Protein 3RNS (pdb70)

CATH classification: 2.60.120.10 (+1 more: 2.60.120.10)

Organism: Leptotrichia buccalis (strain ATCC 14201 / DSM 1135 / JCM 12969 / NCTC 10249 / C-1013-b) (NCBI:txid523794)

Structure (mmCIF, N/CA/C/O backbone):
data_3RNS
#
_entry.id   3RNS
#
_cell.length_a   58.684
_cell.length_b   58.684
_cell.length_c   143.542
_cell.angle_alpha   90.000
_cell.angle_beta   90.000
_cell.angle_gamma   90.000
#
_symmetry.space_group_name_H-M   'P 41 21 2'
#
loop_
_entity.id
_entity.type
_entity.pdbx_description
1 polymer 'Cupin 2 conserved barrel domain protein'
2 non-polymer 'ACETATE ION'
3 water water
#
loop_
_atom_site.group_PDB
_atom_site.id
_atom_site.type_symbol
_atom_site.label_atom_id
_atom_site.label_alt_id
_atom_site.label_comp_id
_atom_site.label_asym_id
_atom_site.label_entity_id
_atom_site.label_seq_id
_atom_site.pdbx_PDB_ins_code
_atom_site.Cartn_x
_atom_site.Cartn_y
_atom_site.Cartn_z
_atom_site.occupancy
_atom_site.B_iso_or_equiv
_atom_site.auth_seq_id
_atom_site.auth_comp_id
_atom_site.auth_asym_id
_atom_site.auth_atom_id
_atom_site.pdbx_PDB_model_num
ATOM 1 N N . ALA A 1 3 ? 44.683 -0.739 31.621 1.00 64.00 0 ALA A N 1
ATOM 2 C CA . ALA A 1 3 ? 44.186 -2.000 30.980 1.00 64.65 0 ALA A CA 1
ATOM 3 C C . ALA A 1 3 ? 42.806 -2.424 31.544 1.00 63.19 0 ALA A C 1
ATOM 4 O O . ALA A 1 3 ? 41.857 -2.631 30.770 1.00 63.34 0 ALA A O 1
ATOM 14 N N . VAL A 1 5 ? 41.711 -0.521 34.672 1.00 52.20 2 VAL A N 1
ATOM 15 C CA . VAL A 1 5 ? 41.335 0.845 34.990 1.00 49.68 2 VAL A CA 1
ATOM 16 C C . VAL A 1 5 ? 42.100 1.741 34.036 1.00 49.08 2 VAL A C 1
ATOM 17 O O . VAL A 1 5 ? 43.329 1.754 34.029 1.00 49.93 2 VAL A O 1
ATOM 21 N N . LYS A 1 6 ? 41.373 2.492 33.227 1.00 46.96 3 LYS A N 1
ATOM 22 C CA . LYS A 1 6 ? 42.015 3.228 32.141 1.00 47.60 3 LYS A CA 1
ATOM 23 C C . LYS A 1 6 ? 42.101 4.716 32.441 1.00 45.79 3 LYS A C 1
ATOM 24 O O . LYS A 1 6 ? 42.529 5.482 31.586 1.00 47.03 3 LYS A O 1
ATOM 30 N N . ILE A 1 7 ? 41.680 5.117 33.645 1.00 43.05 4 ILE A N 1
ATOM 31 C CA . ILE A 1 7 ? 41.890 6.474 34.148 1.00 40.87 4 ILE A CA 1
ATOM 32 C C . ILE A 1 7 ? 42.669 6.381 35.453 1.00 40.51 4 ILE A C 1
ATOM 33 O O . ILE A 1 7 ? 42.756 5.307 36.035 1.00 39.66 4 ILE A O 1
ATOM 38 N N . GLU A 1 8 ? 43.234 7.490 35.899 1.00 40.08 5 GLU A N 1
ATOM 39 C CA A GLU A 1 8 ? 43.913 7.571 37.185 0.60 41.69 5 GLU A CA 1
ATOM 40 C CA B GLU A 1 8 ? 43.935 7.519 37.189 0.40 41.25 5 GLU A CA 1
ATOM 41 C C . GLU A 1 8 ? 42.967 7.298 38.372 1.00 39.72 5 GLU A C 1
ATOM 42 O O . GLU A 1 8 ? 41.835 7.787 38.375 1.00 38.34 5 GLU A O 1
ATOM 53 N N . VAL A 1 9 ? 43.436 6.522 39.352 1.00 39.71 6 VAL A N 1
ATOM 54 C CA . VAL A 1 9 ? 42.713 6.242 40.567 1.00 38.41 6 VAL A CA 1
ATOM 55 C C . VAL A 1 9 ? 42.954 7.284 41.662 1.00 38.30 6 VAL A C 1
ATOM 56 O O . VAL A 1 9 ? 43.906 8.046 41.610 1.00 37.96 6 VAL A O 1
ATOM 60 N N . ALA A 1 10 ? 42.026 7.339 42.626 1.00 36.91 7 ALA A N 1
AT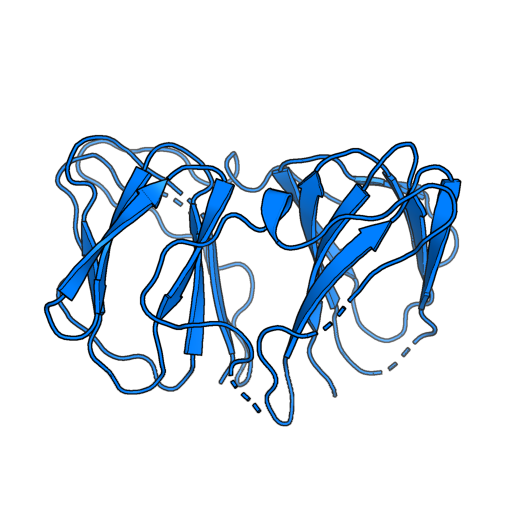OM 61 C CA . ALA A 1 10 ? 42.166 8.114 43.849 1.00 36.20 7 ALA A CA 1
ATOM 62 C C . ALA A 1 10 ? 42.352 9.594 43.529 1.00 36.50 7 ALA A C 1
ATOM 63 O O . ALA A 1 10 ? 43.140 10.274 44.192 1.00 37.22 7 ALA A O 1
ATOM 65 N N . LYS A 1 11 ? 41.619 10.067 42.521 1.00 35.82 8 LYS A N 1
ATOM 66 C CA . LYS A 1 11 ? 41.740 11.426 42.014 1.00 37.42 8 LYS A CA 1
ATOM 67 C C . LYS A 1 11 ? 40.377 11.894 41.461 1.00 35.19 8 LYS A C 1
ATOM 68 O O . LYS A 1 11 ? 39.723 11.137 40.738 1.00 34.92 8 LYS A O 1
ATOM 74 N N . PRO A 1 12 ? 39.944 13.125 41.791 1.00 34.06 9 PRO A N 1
ATOM 75 C CA . PRO A 1 12 ? 38.670 13.633 41.226 1.00 33.36 9 PRO A CA 1
ATOM 76 C C . PRO A 1 12 ? 38.852 13.950 39.753 1.00 33.43 9 PRO A C 1
ATOM 77 O O . PRO A 1 12 ? 39.862 14.501 39.399 1.00 32.93 9 PRO A O 1
ATOM 81 N N . ILE A 1 13 ? 37.894 13.533 38.934 1.00 32.42 10 ILE A N 1
ATOM 82 C CA . ILE A 1 13 ? 37.885 13.748 37.505 1.00 33.07 10 ILE A CA 1
ATOM 83 C C . ILE A 1 13 ? 36.518 14.247 37.100 1.00 31.42 10 ILE A C 1
ATOM 84 O O . ILE A 1 13 ? 35.499 13.670 37.501 1.00 28.77 10 ILE A O 1
ATOM 89 N N . ASN A 1 14 ? 36.496 15.309 36.311 1.00 29.84 11 ASN A N 1
ATOM 90 C CA . ASN A 1 14 ? 35.267 15.821 35.767 1.00 30.65 11 ASN A CA 1
ATOM 91 C C . ASN A 1 14 ? 34.973 15.212 34.373 1.00 30.25 11 ASN A C 1
ATOM 92 O O . ASN A 1 14 ? 35.571 15.625 33.398 1.00 30.68 11 ASN A O 1
ATOM 97 N N . PHE A 1 15 ? 34.025 14.268 34.293 1.00 29.21 12 PHE A N 1
ATOM 98 C CA . PHE A 1 15 ? 33.747 13.573 33.002 1.00 29.95 12 PHE A CA 1
ATOM 99 C C . PHE A 1 15 ? 33.233 14.525 31.961 1.00 30.31 12 PHE A C 1
ATOM 100 O O . PHE A 1 15 ? 33.516 14.354 30.785 1.00 28.85 12 PHE A O 1
ATOM 108 N N . ASN A 1 16 ? 32.516 15.563 32.398 1.00 29.94 13 ASN A N 1
ATOM 109 C CA . ASN A 1 16 ? 32.095 16.567 31.460 1.00 31.65 13 ASN A CA 1
ATOM 110 C C . ASN A 1 16 ? 33.277 17.232 30.674 1.00 31.27 13 ASN A C 1
ATOM 111 O O . ASN A 1 16 ? 33.170 17.565 29.492 1.00 31.00 13 ASN A O 1
ATOM 116 N N . ARG A 1 17 ? 34.420 17.356 31.323 1.00 29.16 14 ARG A N 1
ATOM 117 C CA . ARG A 1 17 ? 35.593 17.899 30.692 1.00 29.71 14 ARG A CA 1
ATOM 118 C C . ARG A 1 17 ? 36.368 16.772 30.018 1.00 30.48 14 ARG A C 1
ATOM 119 O O . ARG A 1 17 ? 37.056 17.007 29.044 1.00 30.73 14 ARG A O 1
ATOM 127 N N . LEU A 1 18 ? 36.326 15.569 30.584 1.00 30.06 15 LEU A N 1
ATOM 128 C CA . LEU A 1 18 ? 37.167 14.456 30.066 1.00 31.82 15 LEU A CA 1
ATOM 129 C C . LEU A 1 18 ? 36.733 14.053 28.692 1.00 31.27 15 LEU A C 1
ATOM 130 O O . LEU A 1 18 ? 37.553 13.750 27.864 1.00 31.68 15 LEU A O 1
ATOM 135 N N . ILE A 1 19 ? 35.440 14.060 28.430 1.00 31.19 16 ILE A N 1
ATOM 136 C CA . ILE A 1 19 ? 34.927 13.546 27.154 1.00 31.61 16 ILE A CA 1
ATOM 137 C C . ILE A 1 19 ? 34.027 14.592 26.506 1.00 33.07 16 ILE A C 1
ATOM 138 O O . ILE A 1 19 ? 33.088 15.120 27.112 1.00 32.80 16 ILE A O 1
ATOM 143 N N . THR A 1 20 ? 34.335 14.885 25.261 1.00 33.94 17 THR A N 1
ATOM 144 C CA . THR A 1 20 ? 33.669 15.912 24.522 1.00 37.53 17 THR A CA 1
ATOM 145 C C . THR A 1 20 ? 33.545 15.411 23.050 1.00 38.55 17 THR A C 1
ATOM 146 O O . THR A 1 20 ? 34.279 14.505 22.638 1.00 38.38 17 THR A O 1
ATOM 150 N N . SER A 1 21 ? 32.583 15.942 22.302 1.00 39.07 18 SER A N 1
ATOM 151 C CA . SER A 1 21 ? 32.444 15.652 20.867 1.00 40.73 18 SER A CA 1
ATOM 152 C C . SER A 1 21 ? 32.275 16.960 20.066 1.00 42.46 18 SER A C 1
ATOM 153 O O . SER A 1 21 ? 31.713 17.920 20.553 1.00 42.83 18 SER A O 1
ATOM 156 N N . LYS A 1 22 ? 32.817 17.013 18.874 1.00 43.80 19 LYS A N 1
ATOM 157 C CA A LYS A 1 22 ? 32.521 18.116 17.943 0.60 45.70 19 LYS A CA 1
ATOM 158 C CA B LYS A 1 22 ? 32.526 18.118 17.949 0.40 45.35 19 LYS A CA 1
ATOM 159 C C . LYS A 1 22 ? 31.321 17.737 17.094 1.00 45.64 19 LYS A C 1
ATOM 160 O O . LYS A 1 22 ? 30.796 16.626 17.226 1.00 44.58 19 LYS A O 1
ATOM 171 N N . GLU A 1 23 ? 30.892 18.637 16.204 1.00 46.71 20 GLU A N 1
ATOM 172 C CA A GLU A 1 23 ? 29.693 18.396 15.366 0.60 47.21 20 GLU A CA 1
ATOM 173 C CA B GLU A 1 23 ? 29.698 18.412 15.395 0.40 47.08 20 GLU A CA 1
ATOM 174 C C . GLU A 1 23 ? 29.783 17.058 14.675 1.00 46.02 20 GLU A C 1
ATOM 175 O O . GLU A 1 23 ? 30.812 16.711 14.143 1.00 45.91 20 GLU A O 1
ATOM 186 N N . ALA A 1 24 ? 28.678 16.322 14.673 1.00 45.64 21 ALA A N 1
ATOM 187 C CA . ALA A 1 24 ? 28.548 15.055 13.943 1.00 44.86 21 ALA A CA 1
ATOM 188 C C . ALA A 1 24 ? 29.459 13.880 14.416 1.00 43.37 21 ALA A C 1
ATOM 189 O O . ALA A 1 24 ? 29.555 12.859 13.743 1.00 44.78 21 ALA A O 1
ATOM 191 N N . GLU A 1 25 ? 30.075 14.004 15.587 1.00 40.18 22 GLU A N 1
ATOM 192 C CA . GLU A 1 25 ? 30.915 12.952 16.138 1.00 39.12 22 GLU A CA 1
ATOM 193 C C . GLU A 1 25 ? 30.202 12.223 17.275 1.00 36.13 22 GLU A C 1
ATOM 194 O O . GLU A 1 25 ? 29.428 12.807 18.016 1.00 34.76 22 GLU A O 1
ATOM 200 N N . VAL A 1 26 ? 30.517 10.947 17.426 1.00 34.01 23 VAL A N 1
ATOM 201 C CA . VAL A 1 26 ? 30.238 10.198 18.656 1.00 32.38 23 VAL A CA 1
ATOM 202 C C . VAL A 1 26 ? 31.594 9.773 19.172 1.00 31.19 23 VAL A C 1
ATOM 203 O O . VAL A 1 26 ? 32.412 9.166 18.433 1.00 32.44 23 VAL A O 1
ATOM 207 N N . VAL A 1 27 ? 31.858 10.107 20.414 1.00 29.45 24 VAL A N 1
ATOM 208 C CA . VAL A 1 27 ? 33.123 9.783 21.035 1.00 29.62 24 VAL A CA 1
ATOM 209 C C . VAL A 1 27 ? 32.842 8.849 22.188 1.00 29.64 24 VAL A C 1
ATOM 210 O O . VAL A 1 27 ? 31.863 9.034 22.937 1.00 29.10 24 VAL A O 1
ATOM 214 N N . SER A 1 28 ? 33.688 7.834 22.327 1.00 29.04 25 SER A N 1
ATOM 215 C CA . SER A 1 28 ? 33.573 6.906 23.439 1.00 29.15 25 SER A CA 1
ATOM 216 C C . SER A 1 28 ? 34.911 6.535 24.037 1.00 29.95 25 SER A C 1
ATOM 217 O O . SER A 1 28 ? 35.974 6.591 23.403 1.00 29.31 25 SER A O 1
ATOM 228 N N . ARG A 1 30 ? 36.392 3.598 27.120 1.00 33.79 27 ARG A N 1
ATOM 229 C CA A ARG A 1 30 ? 36.202 2.634 28.166 0.60 35.28 27 ARG A CA 1
ATOM 230 C CA B ARG A 1 30 ? 36.247 2.598 28.162 0.40 35.06 27 ARG A CA 1
ATOM 231 C C . ARG A 1 30 ? 36.968 3.133 29.397 1.00 35.13 27 ARG A C 1
ATOM 232 O O . ARG A 1 30 ? 38.128 3.545 29.305 1.00 37.04 27 ARG A O 1
ATOM 247 N N . ILE A 1 31 ? 36.335 3.142 30.542 1.00 32.97 28 ILE A N 1
ATOM 248 C CA . ILE A 1 31 ? 37.099 3.578 31.700 1.00 33.21 28 ILE A CA 1
ATOM 249 C C . ILE A 1 31 ? 37.437 2.425 32.711 1.00 33.80 28 ILE A C 1
ATOM 250 O O . ILE A 1 31 ? 38.468 2.484 33.332 1.00 32.33 28 ILE A O 1
ATOM 255 N N . LEU A 1 32 ? 36.545 1.437 32.880 1.00 33.19 29 LEU A N 1
ATOM 256 C CA A LEU A 1 32 ? 36.822 0.236 33.678 0.60 34.56 29 LEU A CA 1
ATOM 257 C CA B LEU A 1 32 ? 36.834 0.240 33.671 0.40 34.37 29 LEU A CA 1
ATOM 258 C C . LEU A 1 32 ? 36.405 -0.953 32.849 1.00 35.39 29 LEU A C 1
ATOM 259 O O . LEU A 1 32 ? 35.360 -0.921 32.224 1.00 33.82 29 LEU A O 1
ATOM 268 N N . ASN A 1 33 ? 37.199 -2.011 32.869 1.00 38.13 30 ASN A N 1
ATOM 269 C CA . ASN A 1 33 ? 36.911 -3.174 32.058 1.00 41.87 30 ASN A CA 1
ATOM 270 C C . ASN A 1 33 ? 37.261 -4.436 32.836 1.00 44.91 30 ASN A C 1
ATOM 271 O O . ASN A 1 33 ? 38.383 -4.578 33.295 1.00 47.11 30 ASN A O 1
ATOM 276 N N . GLN A 1 34 ? 36.294 -5.330 33.001 1.00 45.8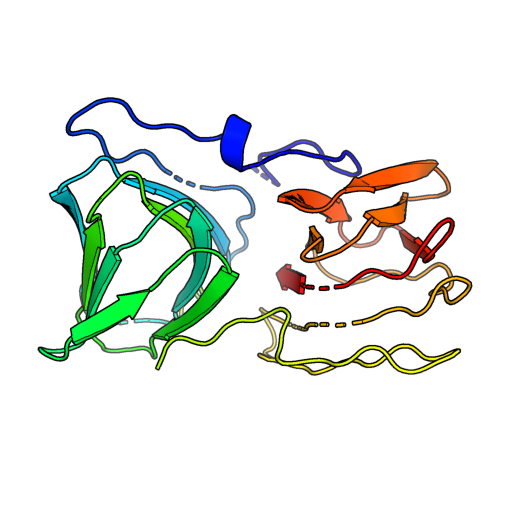9 31 GLN A N 1
ATOM 277 C CA . GLN A 1 34 ? 36.507 -6.621 33.649 1.00 47.63 31 GLN A CA 1
ATOM 278 C C . GLN A 1 34 ? 35.955 -7.726 32.736 1.00 48.32 31 GLN A C 1
ATOM 279 O O . GLN A 1 34 ? 35.279 -7.439 31.739 1.00 46.17 31 GLN A O 1
ATOM 285 N N . PRO A 1 35 ? 36.251 -9.002 33.055 1.00 50.54 32 PRO A N 1
ATOM 286 C CA . PRO A 1 35 ? 35.807 -10.048 32.146 1.00 52.33 32 PRO A CA 1
ATOM 287 C C . PRO A 1 35 ? 34.304 -10.056 31.878 1.00 51.36 32 PRO A C 1
ATOM 288 O O . PRO A 1 35 ? 33.935 -10.326 30.746 1.00 51.98 32 PRO A O 1
ATOM 292 N N . ASN A 1 36 ? 33.462 -9.694 32.862 1.00 49.69 33 ASN A N 1
ATOM 293 C CA A ASN A 1 36 ? 32.009 -9.707 32.600 0.60 49.33 33 ASN A CA 1
ATOM 294 C CA B ASN A 1 36 ? 32.007 -9.771 32.793 0.40 48.98 33 ASN A CA 1
ATOM 295 C C . ASN A 1 36 ? 31.248 -8.444 32.974 1.00 46.99 33 ASN A C 1
ATOM 296 O O . ASN A 1 36 ? 30.025 -8.460 33.048 1.00 47.32 33 ASN A O 1
ATOM 305 N N . SER A 1 37 ? 31.956 -7.324 33.131 1.00 43.18 34 SER A N 1
ATOM 306 C CA . SER A 1 37 ? 31.281 -6.048 33.251 1.00 40.71 34 SER A CA 1
ATOM 307 C C . SER A 1 37 ? 32.269 -4.910 32.886 1.00 37.92 34 SER A C 1
ATOM 308 O O . SER A 1 37 ? 33.483 -5.096 32.852 1.00 37.23 34 SER A O 1
ATOM 311 N N . TYR A 1 38 ? 31.737 -3.752 32.595 1.00 35.68 35 TYR A N 1
ATOM 312 C CA . TYR A 1 38 ? 32.567 -2.602 32.219 1.00 33.76 35 TYR A CA 1
ATOM 313 C C . TYR A 1 38 ? 31.825 -1.330 32.451 1.00 31.66 35 TYR A C 1
ATOM 314 O O . TYR A 1 38 ? 30.594 -1.309 32.639 1.00 31.71 35 TYR A O 1
ATOM 323 N N . ILE A 1 39 ? 32.574 -0.245 32.390 1.00 30.24 36 ILE A N 1
ATOM 324 C CA . ILE A 1 39 ? 32.013 1.080 32.455 1.00 29.16 36 ILE A CA 1
ATOM 325 C C . ILE A 1 39 ? 32.654 1.866 31.310 1.00 29.08 36 ILE A C 1
ATOM 326 O O . ILE A 1 39 ? 33.888 1.854 31.197 1.00 29.08 36 ILE A O 1
ATOM 331 N N . SER A 1 40 ? 31.821 2.509 30.488 1.00 28.01 37 SER A N 1
ATOM 332 C CA . SER A 1 40 ? 32.285 3.357 29.406 1.00 28.68 37 SER A CA 1
ATOM 333 C C . SER A 1 40 ? 31.603 4.696 29.486 1.00 28.48 37 SER A C 1
ATOM 334 O O . SER A 1 40 ? 30.518 4.785 30.075 1.00 29.47 37 SER A O 1
ATOM 337 N N . LEU A 1 41 ? 32.243 5.711 28.892 1.00 27.69 38 LEU A N 1
ATOM 338 C CA . LEU A 1 41 ? 31.664 7.014 28.654 1.00 28.29 38 LEU A CA 1
ATOM 339 C C . LEU A 1 41 ? 31.405 7.272 27.158 1.00 28.94 38 LEU A C 1
ATOM 340 O O . LEU A 1 41 ? 32.171 6.841 26.288 1.00 29.90 38 LEU A O 1
ATOM 345 N N . PHE A 1 42 ? 30.297 7.959 26.883 1.00 29.49 39 PHE A N 1
ATOM 346 C CA . PHE A 1 42 ? 29.900 8.406 25.557 1.00 29.06 39 PHE A CA 1
ATOM 347 C C . PHE A 1 42 ? 29.610 9.880 25.531 1.00 29.56 39 PHE A C 1
ATOM 348 O O . PHE A 1 42 ? 29.000 10.409 26.482 1.00 29.65 39 PHE A O 1
ATOM 356 N N . SER A 1 43 ? 30.041 10.562 24.468 1.00 29.50 40 SER A N 1
ATOM 357 C CA . SER A 1 43 ? 29.549 11.911 24.152 1.00 30.11 40 SER A CA 1
ATOM 358 C C . SER A 1 43 ? 29.041 11.915 22.732 1.00 31.01 40 SER A C 1
ATOM 359 O O . SER A 1 43 ? 29.783 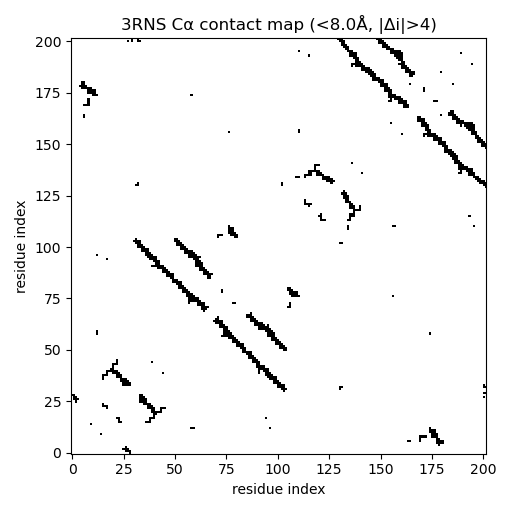11.565 21.805 1.00 30.37 40 SER A O 1
ATOM 362 N N . LEU A 1 44 ? 27.760 12.236 22.559 1.00 31.15 41 LEU A N 1
ATOM 363 C CA . LEU A 1 44 ? 27.115 12.263 21.263 1.00 32.83 41 LEU A CA 1
ATOM 364 C C . LEU A 1 44 ? 26.804 13.695 20.873 1.00 33.66 41 LEU A C 1
ATOM 365 O O . LEU A 1 44 ? 26.180 14.413 21.636 1.00 34.77 41 LEU A O 1
ATOM 370 N N . ALA A 1 45 ? 27.217 14.107 19.693 1.00 34.91 42 ALA A N 1
ATOM 371 C CA . ALA A 1 45 ? 26.923 15.453 19.198 1.00 36.67 42 ALA A CA 1
ATOM 372 C C . ALA A 1 45 ? 25.458 15.463 18.850 1.00 38.18 42 ALA A C 1
ATOM 373 O O . ALA A 1 45 ? 24.854 14.408 18.606 1.00 38.46 42 ALA A O 1
ATOM 375 N N . LYS A 1 46 ? 24.893 16.657 18.830 1.00 40.11 43 LYS A N 1
ATOM 376 C CA . LYS A 1 46 ? 23.494 16.842 18.469 1.00 41.91 43 LYS A CA 1
ATOM 377 C C . LYS A 1 46 ? 23.129 16.083 17.246 1.00 41.92 43 LYS A C 1
ATOM 378 O O . LYS A 1 46 ? 23.831 16.122 16.260 1.00 40.84 43 LYS A O 1
ATOM 384 N N . ASP A 1 47 ? 22.019 15.389 17.336 1.00 43.36 44 ASP A N 1
ATOM 385 C CA . ASP A 1 47 ? 21.429 14.627 16.250 1.00 45.60 44 ASP A CA 1
ATOM 386 C C . ASP A 1 47 ? 22.162 13.358 15.887 1.00 45.72 44 ASP A C 1
ATOM 387 O O . ASP A 1 47 ? 21.722 12.659 15.002 1.00 47.31 44 ASP A O 1
ATOM 392 N N . GLU A 1 48 ? 23.249 13.004 16.570 1.00 45.29 45 GLU A N 1
ATOM 393 C CA . GLU A 1 48 ? 23.880 11.705 16.315 1.00 45.29 45 GLU A CA 1
ATOM 394 C C . GLU A 1 48 ? 23.157 10.631 17.087 1.00 46.50 45 GLU A C 1
ATOM 395 O O . GLU A 1 48 ? 22.375 10.913 17.993 1.00 44.56 45 GLU A O 1
ATOM 401 N N . GLU A 1 49 ? 23.437 9.383 16.744 1.00 49.50 46 GLU A N 1
ATOM 402 C CA . GLU A 1 49 ? 22.904 8.273 17.511 1.00 52.61 46 GLU A CA 1
ATOM 403 C C . GLU A 1 49 ? 23.837 7.081 17.678 1.00 53.27 46 GLU A C 1
ATOM 404 O O . GLU A 1 49 ? 24.742 6.865 16.884 1.00 54.37 46 GLU A O 1
ATOM 410 N N . ILE A 1 50 ? 23.602 6.317 18.729 1.00 54.02 47 ILE A N 1
ATOM 411 C CA . ILE A 1 50 ? 24.215 5.012 18.865 1.00 55.75 47 ILE A CA 1
ATOM 412 C C . ILE A 1 50 ? 23.061 3.989 18.764 1.00 57.63 47 ILE A C 1
ATOM 413 O O . ILE A 1 50 ? 21.962 4.242 19.259 1.00 56.90 47 ILE A O 1
ATOM 418 N N . THR A 1 51 ? 23.295 2.878 18.067 1.00 59.93 48 THR A N 1
ATOM 419 C CA . THR A 1 51 ? 22.306 1.795 17.962 1.00 62.64 48 THR A CA 1
ATOM 420 C C . THR A 1 51 ? 22.903 0.543 18.562 1.00 63.46 48 THR A C 1
ATOM 421 O O . THR A 1 51 ? 24.074 0.267 18.357 1.00 63.60 48 THR A O 1
ATOM 425 N N . ALA A 1 52 ? 22.113 -0.193 19.329 1.00 65.01 49 ALA A N 1
ATOM 426 C CA . ALA A 1 52 ? 22.573 -1.425 19.929 1.00 66.78 49 ALA A CA 1
ATOM 427 C C . ALA A 1 52 ? 21.599 -2.542 19.596 1.00 70.18 49 ALA A C 1
ATOM 428 O O . ALA A 1 52 ? 20.389 -2.406 19.763 1.00 69.71 49 ALA A O 1
ATOM 430 N N . GLU A 1 53 ? 22.149 -3.654 19.108 1.00 73.60 50 GLU A N 1
ATOM 431 C CA . GLU A 1 53 ? 21.352 -4.849 18.792 1.00 77.29 50 GLU A CA 1
ATOM 432 C C . GLU A 1 53 ? 21.040 -5.601 20.105 1.00 77.98 50 GLU A C 1
ATOM 433 O O . GLU A 1 53 ? 21.531 -5.220 21.167 1.00 76.71 50 GLU A O 1
ATOM 439 N N . ALA A 1 54 ? 20.225 -6.658 20.025 1.00 80.58 51 ALA A N 1
ATOM 440 C CA . ALA A 1 54 ? 19.740 -7.383 21.225 1.00 81.45 51 ALA A CA 1
ATOM 441 C C . ALA A 1 54 ? 20.899 -7.950 22.073 1.00 80.94 51 ALA A C 1
ATOM 442 O O . ALA A 1 54 ? 21.386 -9.064 21.831 1.00 82.64 51 ALA A O 1
ATOM 452 N N . LEU A 1 56 ? 23.551 -9.305 24.968 1.00 75.15 53 LEU A N 1
ATOM 453 C CA . LEU A 1 56 ? 23.586 -10.537 25.789 1.00 74.84 53 LEU A CA 1
ATOM 454 C C . LEU A 1 56 ? 23.450 -10.246 27.305 1.00 71.18 53 LEU A C 1
ATOM 455 O O . LEU A 1 56 ? 23.050 -11.131 28.075 1.00 72.86 53 LEU A O 1
ATOM 460 N N . GLY A 1 57 ? 23.801 -9.027 27.725 1.00 65.17 54 GLY A N 1
ATOM 461 C CA . GLY A 1 57 ? 23.592 -8.588 29.111 1.00 61.07 54 GLY A CA 1
ATOM 462 C C . GLY A 1 57 ? 22.910 -7.234 29.220 1.00 56.47 54 GLY A C 1
ATOM 463 O O . GLY A 1 57 ? 22.741 -6.518 28.212 1.00 55.62 54 GLY A O 1
ATOM 464 N N . ASN A 1 58 ? 22.544 -6.871 30.454 1.00 52.85 55 ASN A N 1
ATOM 465 C CA A ASN A 1 58 ? 21.858 -5.619 30.731 0.60 49.97 55 ASN A CA 1
ATOM 466 C CA B ASN A 1 58 ? 21.856 -5.614 30.720 0.40 49.83 55 ASN A CA 1
ATOM 467 C C . ASN A 1 58 ? 22.772 -4.410 30.525 1.00 47.15 55 ASN A C 1
ATOM 468 O O . ASN A 1 58 ? 24.006 -4.516 30.640 1.00 45.58 55 ASN A O 1
ATOM 477 N N . ARG A 1 59 ? 22.154 -3.281 30.214 1.00 44.47 56 ARG A N 1
ATOM 478 C CA . ARG A 1 59 ? 22.856 -2.019 30.092 1.00 42.94 56 ARG A CA 1
ATOM 479 C C . ARG A 1 59 ? 22.150 -0.983 30.959 1.00 41.32 56 ARG A C 1
ATOM 480 O O . ARG A 1 59 ? 20.904 -0.970 31.048 1.00 42.32 56 ARG A O 1
ATOM 488 N N . TYR A 1 60 ? 22.948 -0.142 31.598 1.00 38.04 57 TYR A N 1
ATOM 489 C CA . TYR A 1 60 ? 22.482 0.931 32.437 1.00 36.41 57 TYR A CA 1
ATOM 490 C C . TYR A 1 60 ? 23.200 2.199 31.975 1.00 35.23 57 TYR A C 1
ATOM 491 O O . TYR A 1 60 ? 24.375 2.155 31.608 1.00 34.48 57 TYR A O 1
ATOM 500 N N . TYR A 1 61 ? 22.488 3.316 32.023 1.00 34.65 58 TYR A N 1
ATOM 501 C CA . TYR A 1 61 ? 22.964 4.599 31.582 1.00 33.24 58 TYR A CA 1
ATOM 502 C C . TYR A 1 61 ? 22.715 5.611 32.645 1.00 33.06 58 TYR A C 1
ATOM 503 O O . TYR A 1 61 ? 21.590 5.651 33.200 1.00 33.08 58 TYR A O 1
ATOM 512 N N . TYR A 1 62 ? 23.732 6.420 32.924 1.00 30.84 59 TYR A N 1
ATOM 513 C CA . TYR A 1 62 ? 23.563 7.643 33.728 1.00 30.05 59 TYR A CA 1
ATOM 514 C C . TYR A 1 62 ? 23.927 8.828 32.850 1.00 29.26 59 TYR A C 1
ATOM 515 O O . TYR A 1 62 ? 25.032 8.874 32.268 1.00 27.89 59 TYR A O 1
ATOM 524 N N . CYS A 1 63 ? 23.007 9.781 32.710 1.00 29.94 60 CYS A N 1
ATOM 525 C CA . CYS A 1 63 ? 23.220 10.942 31.845 1.00 29.81 60 CYS A CA 1
ATOM 526 C C . CYS A 1 63 ? 23.788 12.093 32.659 1.00 29.78 60 CYS A C 1
ATOM 527 O O . CYS A 1 63 ? 23.183 12.528 33.669 1.00 30.11 60 CYS A O 1
ATOM 530 N N . PHE A 1 64 ? 24.950 12.583 32.247 1.00 30.13 61 PHE A N 1
ATOM 531 C CA . PHE A 1 64 ? 25.582 13.696 32.916 1.00 30.33 61 PHE A CA 1
ATOM 532 C C . PHE A 1 64 ? 25.682 14.980 32.071 1.00 31.89 61 PHE A C 1
ATOM 533 O O . PHE A 1 64 ? 26.351 15.932 32.470 1.00 33.74 61 PHE A O 1
ATOM 541 N N . ASN A 1 65 ? 24.994 15.028 30.938 1.00 31.97 62 ASN A N 1
ATOM 542 C CA . ASN A 1 65 ? 24.931 16.249 30.123 1.00 33.21 62 ASN A CA 1
ATOM 543 C C . ASN A 1 65 ? 23.903 16.051 29.058 1.00 33.37 62 ASN A C 1
ATOM 544 O O . ASN A 1 65 ? 23.856 14.990 28.390 1.00 32.50 62 ASN A O 1
ATOM 549 N N . GLY A 1 66 ? 23.135 17.111 28.845 1.00 34.13 63 GLY A N 1
ATOM 550 C CA . GLY A 1 66 ? 22.269 17.191 27.695 1.00 34.52 63 GLY A CA 1
ATOM 551 C C . GLY A 1 66 ? 20.985 16.425 27.809 1.00 35.46 63 GLY A C 1
ATOM 552 O O . GLY A 1 66 ? 20.520 16.091 28.906 1.00 33.59 63 GLY A O 1
ATOM 553 N N . ASN A 1 67 ? 20.411 16.150 26.641 1.00 37.91 64 ASN A N 1
ATOM 554 C CA . ASN A 1 67 ? 19.076 15.598 26.510 1.00 40.36 64 ASN A CA 1
ATOM 555 C C . ASN A 1 67 ? 19.074 14.661 25.363 1.00 39.92 64 ASN A C 1
ATOM 556 O O . ASN A 1 67 ? 19.653 14.993 24.368 1.00 40.25 64 ASN A O 1
ATOM 561 N N . GLY A 1 68 ? 18.337 13.569 25.461 1.00 40.30 65 GLY A N 1
ATOM 562 C CA . GLY A 1 68 ? 18.121 12.708 24.325 1.00 41.97 65 GLY A CA 1
ATOM 563 C C . GLY A 1 68 ? 16.903 11.828 24.419 1.00 44.13 65 GLY A C 1
ATOM 564 O O . GLY A 1 68 ? 16.086 11.986 25.319 1.00 42.88 65 GLY A O 1
ATOM 565 N N . GLU A 1 69 ? 16.797 10.905 23.466 1.00 46.59 66 GLU A N 1
ATOM 566 C CA . GLU A 1 69 ? 15.657 10.009 23.335 1.00 50.36 66 GLU A CA 1
ATOM 567 C C . GLU A 1 69 ? 16.164 8.576 23.123 1.00 51.73 66 GLU A C 1
ATOM 568 O O . GLU A 1 69 ? 17.110 8.358 22.353 1.00 50.40 66 GLU A O 1
ATOM 574 N N . ILE A 1 70 ? 15.561 7.622 23.829 1.00 53.82 67 ILE A N 1
ATOM 575 C CA . ILE A 1 70 ? 15.925 6.227 23.693 1.00 55.99 67 ILE A CA 1
ATOM 576 C C . ILE A 1 70 ? 14.724 5.535 23.111 1.00 59.53 67 ILE A C 1
ATOM 577 O O . ILE A 1 70 ? 13.621 5.746 23.585 1.00 61.24 67 ILE A O 1
ATOM 582 N N . PHE A 1 71 ? 14.916 4.750 22.065 1.00 61.41 68 PHE A N 1
ATOM 583 C CA . PHE A 1 71 ? 13.823 3.996 21.497 1.00 65.19 68 PHE A CA 1
ATOM 584 C C . PHE A 1 71 ? 14.170 2.559 21.720 1.00 66.98 68 PHE A C 1
ATOM 585 O O . PHE A 1 71 ? 15.135 2.076 21.151 1.00 66.92 68 PHE A O 1
ATOM 593 N N . ILE A 1 72 ? 13.417 1.900 22.595 1.00 69.64 69 ILE A N 1
ATOM 594 C CA . ILE A 1 72 ? 13.641 0.495 22.929 1.00 71.44 69 ILE A CA 1
ATOM 595 C C . ILE A 1 72 ? 12.535 -0.272 22.254 1.00 75.13 69 ILE A C 1
ATOM 596 O O . ILE A 1 72 ? 11.354 0.030 22.482 1.00 76.48 69 ILE A O 1
ATOM 601 N N . GLU A 1 73 ? 12.911 -1.256 21.431 1.00 77.51 70 GLU A N 1
ATOM 602 C CA . GLU A 1 73 ? 11.959 -1.994 20.611 1.00 80.82 70 GLU A CA 1
ATOM 603 C C . GLU A 1 73 ? 10.752 -1.084 20.333 1.00 82.30 70 GLU A C 1
ATOM 604 O O . GLU A 1 73 ? 9.608 -1.423 20.678 1.00 84.24 70 GLU A O 1
ATOM 610 N N . ASN A 1 74 ? 11.016 0.086 19.740 1.00 81.46 71 ASN A N 1
ATOM 611 C CA . ASN A 1 74 ? 9.947 1.014 19.305 1.00 82.27 71 ASN A CA 1
ATOM 612 C C . ASN A 1 74 ? 9.136 1.628 20.453 1.00 81.33 71 ASN A C 1
ATOM 613 O O . ASN A 1 74 ? 7.902 1.549 20.459 1.00 83.43 71 ASN A O 1
ATOM 618 N N . ASN A 1 75 ? 9.823 2.231 21.419 1.00 78.30 72 ASN A N 1
ATOM 619 C CA A ASN A 1 75 ? 9.160 2.948 22.514 0.60 77.68 72 ASN A CA 1
ATOM 620 C CA B ASN A 1 75 ? 9.141 2.969 22.473 0.40 77.70 72 ASN A CA 1
ATOM 621 C C . ASN A 1 75 ? 10.015 4.110 22.985 1.00 74.93 72 ASN A C 1
ATOM 622 O O . ASN A 1 75 ? 11.092 3.883 23.523 1.00 73.19 72 ASN A O 1
ATOM 631 N N . LYS A 1 76 ? 9.525 5.334 22.803 1.00 74.21 73 LYS A N 1
ATOM 632 C CA . LYS A 1 76 ? 10.276 6.527 23.147 1.00 71.63 73 LYS A CA 1
ATOM 633 C C . LYS A 1 76 ? 10.333 6.811 24.653 1.00 69.44 73 LYS A C 1
ATOM 634 O O . LYS A 1 76 ? 9.329 7.093 25.279 1.00 70.19 73 LYS A O 1
ATOM 640 N N . LYS A 1 77 ? 11.535 6.728 25.215 1.00 66.13 74 LYS A N 1
ATOM 641 C CA . LYS A 1 77 ? 11.816 7.233 26.553 1.00 63.99 74 LYS A CA 1
ATOM 642 C C . LYS A 1 77 ? 12.681 8.470 26.373 1.00 61.03 74 LYS A C 1
ATOM 643 O O . LYS A 1 77 ? 13.586 8.491 25.526 1.00 61.84 74 LYS A O 1
ATOM 649 N N . THR A 1 78 ? 12.422 9.491 27.172 1.00 58.00 75 THR A N 1
ATOM 650 C CA . THR A 1 78 ? 13.235 10.695 27.185 1.00 55.09 75 THR A CA 1
ATOM 651 C C . THR A 1 78 ? 14.286 10.561 28.305 1.00 50.70 75 THR A C 1
ATOM 652 O O . THR A 1 78 ? 14.007 9.999 29.352 1.00 49.12 75 THR A O 1
ATOM 656 N N . ILE A 1 79 ? 15.501 11.037 28.049 1.00 47.48 76 ILE A N 1
ATOM 657 C CA . ILE A 1 79 ? 16.568 10.998 29.044 1.00 44.34 76 ILE A CA 1
ATOM 658 C C . ILE A 1 79 ? 17.206 12.373 29.103 1.00 42.51 76 ILE A C 1
ATOM 659 O O . ILE A 1 79 ? 17.409 13.022 28.088 1.00 43.32 76 ILE A O 1
ATOM 664 N N . SER A 1 80 ? 17.493 12.812 30.317 1.00 40.98 77 SER A N 1
ATOM 665 C CA A SER A 1 80 ? 18.062 14.123 30.562 0.60 40.43 77 SER A CA 1
ATOM 666 C CA B SER A 1 80 ? 18.057 14.129 30.558 0.40 39.94 77 SER A CA 1
ATOM 667 C C . SER A 1 80 ? 19.147 14.066 31.623 1.00 38.57 77 SER A C 1
ATOM 668 O O . SER A 1 80 ? 19.300 13.046 32.349 1.00 37.11 77 SER A O 1
ATOM 673 N N . ASN A 1 81 ? 19.915 15.142 31.723 1.00 37.69 78 ASN A N 1
ATOM 674 C CA . ASN A 1 81 ? 20.945 15.249 32.757 1.00 37.92 78 ASN A CA 1
ATOM 675 C C . ASN A 1 81 ? 20.449 14.860 34.162 1.00 36.66 78 ASN A C 1
ATOM 676 O O . ASN A 1 81 ? 19.454 15.354 34.577 1.00 37.72 78 ASN A O 1
ATOM 681 N N . GLY A 1 82 ? 21.172 14.000 34.877 1.00 34.78 79 GLY A N 1
ATOM 682 C CA . GLY A 1 82 ? 20.743 13.471 36.172 1.00 33.25 79 GLY A CA 1
ATOM 683 C C . GLY A 1 82 ? 19.943 12.178 36.146 1.00 33.25 79 GLY A C 1
ATOM 684 O O . GLY A 1 82 ? 19.652 11.578 37.200 1.00 32.57 79 GLY A O 1
ATOM 685 N N . ASP A 1 83 ? 19.559 11.737 34.963 1.00 32.74 80 ASP A N 1
ATOM 686 C CA . ASP A 1 83 ? 18.701 10.575 34.851 1.00 33.85 80 ASP A CA 1
ATOM 687 C C . ASP A 1 83 ? 19.489 9.276 34.745 1.00 34.33 80 ASP A C 1
ATOM 688 O O . ASP A 1 83 ? 20.560 9.241 34.145 1.00 31.97 80 ASP A O 1
ATOM 693 N N . PHE A 1 84 ? 18.864 8.217 35.260 1.00 34.51 81 PHE A N 1
ATOM 694 C CA . PHE A 1 84 ? 19.320 6.856 35.177 1.00 34.97 81 PHE A CA 1
ATOM 695 C C . PHE A 1 84 ? 18.285 6.025 34.434 1.00 37.52 81 PHE A C 1
ATOM 696 O O . PHE A 1 84 ? 17.071 6.234 34.624 1.00 37.89 81 PHE A O 1
ATOM 704 N N . LEU A 1 85 ? 18.763 5.102 33.597 1.00 37.83 82 LEU A N 1
ATOM 705 C CA . LEU A 1 85 ? 17.923 4.198 32.857 1.00 40.04 82 LEU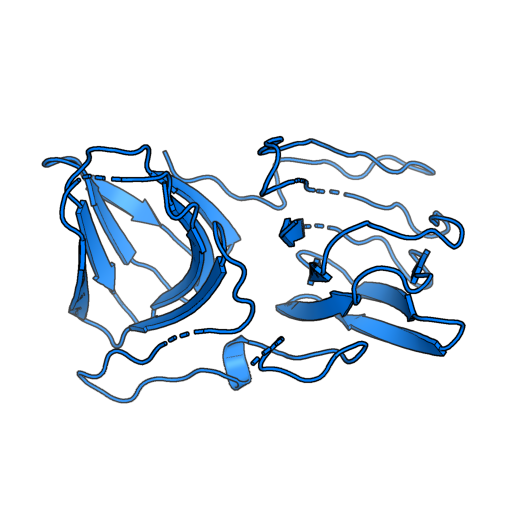 A CA 1
ATOM 706 C C . LEU A 1 85 ? 18.558 2.806 32.748 1.00 41.12 82 LEU A C 1
ATOM 707 O O . LEU A 1 85 ? 19.750 2.693 32.455 1.00 39.26 82 LEU A O 1
ATOM 712 N N . GLU A 1 86 ? 17.748 1.770 32.966 1.00 42.66 83 GLU A N 1
ATOM 713 C CA . GLU A 1 86 ? 18.130 0.386 32.748 1.00 45.65 83 GLU A CA 1
ATOM 714 C C . GLU A 1 86 ? 17.484 -0.117 31.470 1.00 48.02 83 GLU A C 1
ATOM 715 O O . GLU A 1 86 ? 16.307 0.133 31.222 1.00 47.62 83 GLU A O 1
ATOM 721 N N . ILE A 1 87 ? 18.271 -0.846 30.678 1.00 49.55 84 ILE A N 1
ATOM 722 C CA . ILE A 1 87 ? 17.799 -1.530 29.466 1.00 51.84 84 ILE A CA 1
ATOM 723 C C . ILE A 1 87 ? 18.140 -3.003 29.632 1.00 54.01 84 ILE A C 1
ATOM 724 O O . ILE A 1 87 ? 19.307 -3.387 29.686 1.00 52.93 84 ILE A O 1
ATOM 729 N N . THR A 1 88 ? 17.110 -3.832 29.771 1.00 57.73 85 THR A N 1
ATOM 730 C CA . THR A 1 88 ? 17.319 -5.267 29.994 1.00 60.22 85 THR A CA 1
ATOM 731 C C . THR A 1 88 ? 17.865 -5.984 28.721 1.00 61.56 85 THR A C 1
ATOM 732 O O . THR A 1 88 ? 17.706 -5.507 27.601 1.00 60.84 85 THR A O 1
ATOM 736 N N . ALA A 1 89 ? 18.532 -7.118 28.937 1.00 63.30 86 ALA A N 1
ATOM 737 C CA . ALA A 1 89 ? 19.064 -7.977 27.874 1.00 65.19 86 ALA A CA 1
ATOM 738 C C . ALA A 1 89 ? 18.007 -8.361 26.824 1.00 67.59 86 ALA A C 1
ATOM 739 O O . ALA A 1 89 ? 16.810 -8.396 27.112 1.00 67.89 86 ALA A O 1
ATOM 741 N N . ASN A 1 90 ? 18.492 -8.624 25.607 1.00 69.04 87 ASN A N 1
ATOM 742 C CA A ASN A 1 90 ? 17.671 -9.103 24.485 0.60 71.60 87 ASN A CA 1
ATOM 743 C CA B ASN A 1 90 ? 17.645 -9.110 24.493 0.40 71.32 87 ASN A CA 1
ATOM 744 C C . ASN A 1 90 ? 16.768 -8.007 23.878 1.00 71.16 87 ASN A C 1
ATOM 745 O O . ASN A 1 90 ? 15.719 -8.295 23.268 1.00 73.42 87 ASN A O 1
ATOM 754 N N . HIS A 1 91 ? 17.194 -6.747 24.012 1.00 68.60 88 HIS A N 1
ATOM 755 C CA . HIS A 1 91 ? 16.450 -5.623 23.435 1.00 68.00 88 HIS A CA 1
ATOM 756 C C . HIS A 1 91 ? 17.291 -4.798 22.481 1.00 65.91 88 HIS A C 1
ATOM 757 O O . HIS A 1 91 ? 18.395 -4.336 22.834 1.00 64.65 88 HIS A O 1
ATOM 764 N N . ASN A 1 92 ? 16.773 -4.629 21.266 1.00 65.72 89 ASN A N 1
ATOM 765 C CA . ASN A 1 92 ? 17.300 -3.645 20.344 1.00 63.93 89 ASN A CA 1
ATOM 766 C C . ASN A 1 92 ? 16.921 -2.299 20.882 1.00 61.35 89 ASN A C 1
ATOM 767 O O . ASN A 1 92 ? 15.806 -2.121 21.415 1.00 62.39 89 ASN A O 1
ATOM 772 N N . TYR A 1 93 ? 17.847 -1.355 20.749 1.00 57.52 90 TYR A N 1
ATOM 773 C CA . TYR A 1 93 ? 17.568 0.034 21.068 1.00 54.12 90 TYR A CA 1
ATOM 774 C C . TYR A 1 93 ? 18.454 0.977 20.265 1.00 51.68 90 TYR A C 1
ATOM 775 O O . TYR A 1 93 ? 19.433 0.584 19.653 1.00 49.22 90 TYR A O 1
ATOM 784 N N . SER A 1 94 ? 18.051 2.231 20.248 1.00 50.42 91 SER A N 1
ATOM 785 C CA . SER A 1 94 ? 18.875 3.284 19.728 1.00 49.21 91 SER A CA 1
ATOM 786 C C . SER A 1 94 ? 18.821 4.406 20.747 1.00 47.35 91 SER A C 1
ATOM 787 O O . SER A 1 94 ? 17.841 4.506 21.509 1.00 48.07 91 SER A O 1
ATOM 790 N N . ILE A 1 95 ? 19.870 5.231 20.757 1.00 45.72 92 ILE A N 1
ATOM 791 C CA . ILE A 1 95 ? 19.936 6.469 21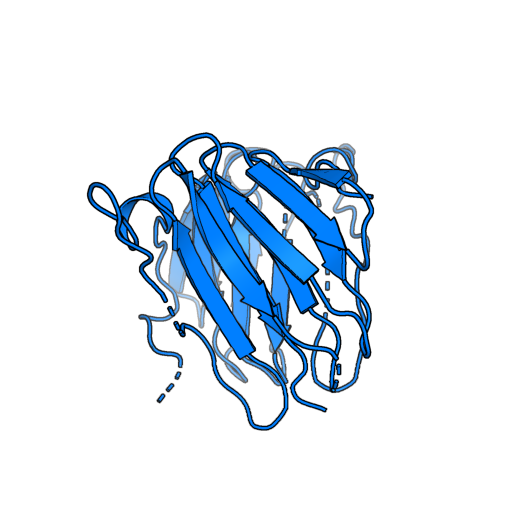.574 1.00 45.12 92 ILE A CA 1
ATOM 792 C C . ILE A 1 95 ? 20.263 7.673 20.681 1.00 44.07 92 ILE A C 1
ATOM 793 O O . ILE A 1 95 ? 21.314 7.675 20.008 1.00 44.81 92 ILE A O 1
ATOM 798 N N . GLU A 1 96 ? 19.363 8.660 20.663 1.00 42.10 93 GLU A N 1
ATOM 799 C CA . GLU A 1 96 ? 19.513 9.864 19.854 1.00 41.93 93 GLU A CA 1
ATOM 800 C C . GLU A 1 96 ? 19.790 11.060 20.744 1.00 39.52 93 GLU A C 1
ATOM 801 O O . GLU A 1 96 ? 19.132 11.292 21.754 1.00 38.52 93 GLU A O 1
ATOM 807 N N . ALA A 1 97 ? 20.783 11.828 20.362 1.00 38.38 94 ALA A N 1
ATOM 808 C CA . ALA A 1 97 ? 21.106 13.064 21.054 1.00 38.21 94 ALA A CA 1
ATOM 809 C C . ALA A 1 97 ? 20.296 14.247 20.478 1.00 40.46 94 ALA A C 1
ATOM 810 O O . ALA A 1 97 ? 20.384 14.523 19.291 1.00 40.79 94 ALA A O 1
ATOM 812 N N . ARG A 1 98 ? 19.560 14.966 21.335 1.00 42.56 95 ARG A N 1
ATOM 813 C CA . ARG A 1 98 ? 18.828 16.179 20.947 1.00 44.70 95 ARG A CA 1
ATOM 814 C C . ARG A 1 98 ? 19.708 17.413 21.052 1.00 44.83 95 ARG A C 1
ATOM 815 O O . ARG A 1 98 ? 19.444 18.415 20.441 1.00 46.36 95 ARG A O 1
ATOM 823 N N . ASP A 1 99 ? 20.752 17.313 21.856 1.00 44.46 96 ASP A N 1
ATOM 824 C CA . ASP A 1 99 ? 21.806 18.312 21.988 1.00 44.96 96 ASP A CA 1
ATOM 825 C C . ASP A 1 99 ? 23.091 17.488 22.311 1.00 43.08 96 ASP A C 1
ATOM 826 O O . ASP A 1 99 ? 23.182 16.316 21.901 1.00 43.63 96 ASP A O 1
ATOM 831 N N . ASN A 1 100 ? 24.070 18.039 23.026 1.00 40.96 97 ASN A N 1
ATOM 832 C CA . ASN A 1 100 ? 25.284 17.244 23.331 1.00 39.03 97 ASN A CA 1
ATOM 833 C C . ASN A 1 100 ? 25.034 16.311 24.525 1.00 35.82 97 ASN A C 1
ATOM 834 O O . ASN A 1 100 ? 25.093 16.726 25.659 1.00 35.77 97 ASN A O 1
ATOM 839 N N . LEU A 1 101 ? 24.708 15.060 24.228 1.00 34.06 98 LEU A N 1
ATOM 840 C CA . LEU A 1 101 ? 24.302 14.075 25.209 1.00 32.42 98 LEU A CA 1
ATOM 841 C C . LEU A 1 101 ? 25.518 13.311 25.681 1.00 31.11 98 LEU A C 1
ATOM 842 O O . LEU A 1 101 ? 26.283 12.807 24.869 1.00 29.61 98 LEU A O 1
ATOM 847 N N . LYS A 1 102 ? 25.718 13.264 26.994 1.00 29.15 99 LYS A N 1
ATOM 848 C CA . LYS A 1 102 ? 26.836 12.522 27.540 1.00 28.00 99 LYS A CA 1
ATOM 849 C C . LYS A 1 102 ? 26.315 11.483 28.512 1.00 28.52 99 LYS A C 1
ATOM 850 O O . LYS A 1 102 ? 25.418 11.754 29.335 1.00 29.59 99 LYS A O 1
ATOM 856 N N . LEU A 1 103 ? 26.890 10.295 28.453 1.00 27.39 100 LEU A N 1
ATOM 857 C CA . LEU A 1 103 ? 26.337 9.148 29.177 1.00 27.25 100 LEU A CA 1
ATOM 858 C C . LEU A 1 103 ? 27.449 8.352 29.771 1.00 27.66 100 LEU A C 1
ATOM 859 O O . LEU A 1 103 ? 28.515 8.172 29.115 1.00 28.57 100 LEU A O 1
ATOM 864 N N . ILE A 1 104 ? 27.241 7.849 30.991 1.00 28.44 101 ILE A N 1
ATOM 865 C CA . ILE A 1 104 ? 28.012 6.737 31.501 1.00 28.39 101 ILE A CA 1
ATOM 866 C C . ILE A 1 104 ? 27.227 5.474 31.132 1.00 29.32 101 ILE A C 1
ATOM 867 O O . ILE A 1 104 ? 26.037 5.384 31.429 1.00 29.39 101 ILE A O 1
ATOM 872 N N . GLU A 1 105 ? 27.878 4.492 30.502 1.00 29.07 102 GLU A N 1
ATOM 873 C CA . GLU A 1 105 ? 27.261 3.244 30.144 1.00 29.98 102 GLU A CA 1
ATOM 874 C C . GLU A 1 105 ? 27.901 2.148 31.005 1.00 30.47 102 GLU A C 1
ATOM 875 O O . GLU A 1 105 ? 29.100 1.986 30.992 1.00 30.33 102 GLU A O 1
ATOM 881 N N . ILE A 1 106 ? 27.087 1.385 31.709 1.00 31.41 103 ILE A N 1
ATOM 882 C CA . ILE A 1 106 ? 27.551 0.310 32.570 1.00 32.46 103 ILE A CA 1
ATOM 883 C C . ILE A 1 106 ? 26.936 -0.929 31.963 1.00 35.63 103 ILE A C 1
ATOM 884 O O . ILE A 1 106 ? 25.742 -0.964 31.747 1.00 36.53 103 ILE A O 1
ATOM 889 N N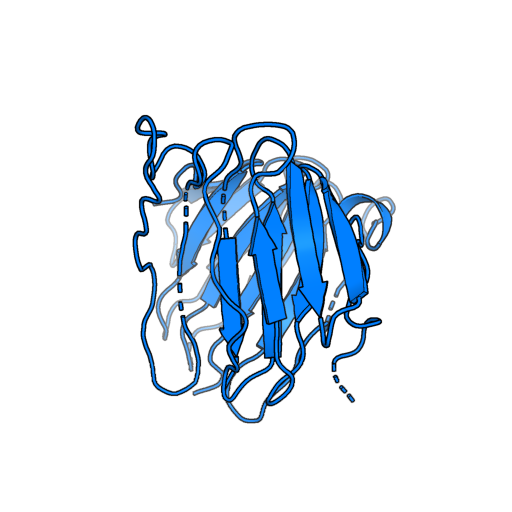 . GLY A 1 107 ? 27.754 -1.900 31.625 1.00 36.76 104 GLY A N 1
ATOM 890 C CA . GLY A 1 107 ? 27.267 -3.095 31.035 1.00 41.02 104 GLY A CA 1
ATOM 891 C C . GLY A 1 107 ? 27.734 -4.359 31.693 1.00 44.69 104 GLY A C 1
ATOM 892 O O . GLY A 1 107 ? 28.829 -4.391 32.237 1.00 44.16 104 GLY A O 1
ATOM 893 N N . GLU A 1 108 ? 26.861 -5.381 31.671 1.00 48.46 105 GLU A N 1
ATOM 894 C CA A GLU A 1 108 ? 27.219 -6.783 31.931 0.60 51.80 105 GLU A CA 1
ATOM 895 C CA B GLU A 1 108 ? 27.305 -6.750 31.928 0.40 51.44 105 GLU A CA 1
ATOM 896 C C . GLU A 1 108 ? 27.482 -7.414 30.577 1.00 53.90 105 GLU A C 1
ATOM 897 O O . GLU A 1 108 ? 26.659 -7.267 29.664 1.00 54.76 105 GLU A O 1
ATOM 908 N N . LYS A 1 109 ? 28.576 -8.137 30.428 1.00 56.49 106 LYS A N 1
ATOM 909 C CA . LYS A 1 109 ? 28.849 -8.702 29.116 1.00 59.61 106 LYS A CA 1
ATOM 910 C C . LYS A 1 109 ? 27.906 -9.919 28.786 1.00 63.16 106 LYS A C 1
ATOM 911 O O . LYS A 1 109 ? 27.237 -9.908 27.719 1.00 64.49 106 LYS A O 1
ATOM 917 N N . ILE A 1 110 ? 27.786 -10.893 29.697 1.00 65.54 107 ILE A N 1
ATOM 918 C CA . ILE A 1 110 ? 26.853 -12.034 29.485 1.00 68.69 107 ILE A CA 1
ATOM 919 C C . ILE A 1 110 ? 25.815 -12.200 30.607 1.00 69.22 107 ILE A C 1
ATOM 920 O O . ILE A 1 110 ? 26.081 -11.880 31.767 1.00 68.83 107 ILE A O 1
ATOM 925 N N . SER A 1 127 ? 11.473 3.051 32.275 1.00 61.92 124 SER A N 1
ATOM 926 C CA . SER A 1 127 ? 11.471 4.516 32.395 1.00 60.89 124 SER A CA 1
ATOM 927 C C . SER A 1 127 ? 12.703 5.179 33.094 1.00 57.35 124 SER A C 1
ATOM 928 O O . SER A 1 127 ? 13.142 4.738 34.158 1.00 57.71 124 SER A O 1
ATOM 931 N N . ALA A 1 128 ? 13.251 6.240 32.489 1.00 54.23 125 ALA A N 1
ATOM 932 C CA . ALA A 1 128 ? 14.373 6.992 33.075 1.00 50.39 125 ALA A CA 1
ATOM 933 C C . ALA A 1 128 ? 13.872 7.799 34.274 1.00 49.65 125 ALA A C 1
ATOM 934 O O . ALA A 1 128 ? 12.760 8.309 34.256 1.00 50.80 125 ALA A O 1
ATOM 936 N N . PHE A 1 129 ? 14.687 7.907 35.315 1.00 46.41 126 PHE A N 1
ATOM 937 C CA . PHE A 1 129 ? 14.337 8.690 36.483 1.00 44.96 126 PHE A CA 1
ATOM 938 C C . PHE A 1 129 ? 15.541 9.458 37.044 1.00 42.10 126 PHE A C 1
ATOM 939 O O . PHE A 1 129 ? 16.694 9.027 36.883 1.00 38.59 126 PHE A O 1
ATOM 947 N N . ASN A 1 130 ? 15.268 10.562 37.737 1.00 40.79 127 ASN A N 1
ATOM 948 C CA . ASN A 1 130 ? 16.319 11.353 38.364 1.00 39.36 127 ASN A CA 1
ATOM 949 C C . ASN A 1 130 ? 16.888 10.582 39.534 1.00 38.63 127 ASN A C 1
ATOM 950 O O . ASN A 1 130 ? 16.174 10.182 40.455 1.00 39.16 127 ASN A O 1
ATOM 955 N N . LEU A 1 131 ? 18.205 10.361 39.501 1.00 36.96 128 LEU A N 1
ATOM 956 C CA . LEU A 1 131 ? 18.855 9.512 40.467 1.00 36.12 128 LEU A CA 1
ATOM 957 C C . LEU A 1 131 ? 18.970 10.172 41.848 1.00 36.13 128 LEU A C 1
ATOM 958 O O . LEU A 1 131 ? 18.677 9.533 42.849 1.00 35.86 128 LEU A O 1
ATOM 963 N N . ALA A 1 132 ? 19.379 11.444 41.894 1.00 35.10 129 ALA A N 1
ATOM 964 C CA . ALA A 1 132 ? 19.576 12.160 43.157 1.00 35.95 129 ALA A CA 1
ATOM 965 C C . ALA A 1 132 ? 18.275 12.205 43.984 1.00 37.52 129 ALA A C 1
ATOM 966 O O . ALA A 1 132 ? 18.267 12.087 45.240 1.00 37.78 129 ALA A O 1
ATOM 968 N N . GLU A 1 133 ? 17.169 12.342 43.276 1.00 38.98 130 GLU A N 1
ATOM 969 C CA A GLU A 1 133 ? 15.888 12.464 43.959 0.60 41.35 130 GLU A CA 1
ATOM 970 C CA B GLU A 1 133 ? 15.819 12.425 43.852 0.40 40.68 130 GLU A CA 1
ATOM 971 C C . GLU A 1 133 ? 15.379 11.140 44.548 1.00 41.80 130 GLU A C 1
ATOM 972 O O . GLU A 1 133 ? 14.438 11.122 45.296 1.00 42.81 130 GLU A O 1
ATOM 983 N N . VAL A 1 134 ? 16.041 10.041 44.265 1.00 41.58 131 VAL A N 1
ATOM 984 C CA . VAL A 1 134 ? 15.583 8.746 44.767 1.00 42.74 131 VAL A CA 1
ATOM 985 C C . VAL A 1 134 ? 15.955 8.501 46.239 1.00 41.54 131 VAL A C 1
ATOM 986 O O . VAL A 1 134 ? 15.338 7.684 46.924 1.00 40.82 131 VAL A O 1
ATOM 990 N N . VAL A 1 135 ? 16.981 9.190 46.714 1.00 39.52 132 VAL A N 1
ATOM 991 C CA . VAL A 1 135 ? 17.317 9.168 48.122 1.00 39.55 132 VAL A CA 1
ATOM 992 C C . VAL A 1 135 ? 17.199 10.566 48.689 1.00 39.64 132 VAL A C 1
ATOM 993 O O . VAL A 1 135 ? 17.733 11.527 48.140 1.00 39.97 132 VAL A O 1
ATOM 997 N N . GLU A 1 136 ? 16.603 10.645 49.852 1.00 38.97 133 GLU A N 1
ATOM 998 C CA . GLU A 1 136 ? 16.485 11.878 50.556 1.00 39.78 133 GLU A CA 1
ATOM 999 C C . GLU A 1 136 ? 17.644 12.064 51.542 1.00 37.14 133 GLU A C 1
ATOM 1000 O O . GLU A 1 136 ? 18.170 11.097 52.088 1.00 36.17 133 GLU A O 1
ATOM 1006 N N . TYR A 1 137 ? 18.028 13.297 51.810 1.00 35.42 134 TYR A N 1
ATOM 1007 C CA . TYR A 1 137 ? 18.767 13.589 53.033 1.00 35.07 134 TYR A CA 1
ATOM 1008 C C . TYR A 1 137 ? 17.933 13.343 54.327 1.00 35.96 134 TYR A C 1
ATOM 1009 O O . TYR A 1 137 ? 16.723 13.677 54.401 1.00 38.36 134 TYR A O 1
ATOM 1018 N N . GLN A 1 138 ? 18.577 12.754 55.334 1.00 34.87 135 GLN A N 1
ATOM 1019 C CA . GLN A 1 138 ? 18.025 12.631 56.671 1.00 35.40 135 GLN A CA 1
ATOM 1020 C C . GLN A 1 138 ? 19.093 13.030 57.679 1.00 34.16 135 GLN A C 1
ATOM 1021 O O . GLN A 1 138 ? 20.244 12.614 57.603 1.00 30.92 135 GLN A O 1
ATOM 1027 N N . GLU A 1 139 ? 18.679 13.803 58.663 1.00 34.22 136 GLU A N 1
ATOM 1028 C CA . GLU A 1 139 ? 19.611 14.425 59.589 1.00 34.82 136 GLU A CA 1
ATOM 1029 C C . GLU A 1 139 ? 20.385 13.384 60.420 1.00 34.32 136 GLU A C 1
ATOM 1030 O O . GLU A 1 139 ? 19.798 12.516 61.094 1.00 32.89 136 GLU A O 1
ATOM 1036 N N . GLY A 1 140 ? 21.702 13.510 60.384 1.00 32.47 137 GLY A N 1
ATOM 1037 C CA . GLY A 1 140 ? 22.615 12.636 61.133 1.00 32.94 137 GLY A CA 1
ATOM 1038 C C . GLY A 1 140 ? 22.737 11.247 60.526 1.00 32.39 137 GLY A C 1
ATOM 1039 O O . GLY A 1 140 ? 23.339 10.391 61.144 1.00 32.47 137 GLY A O 1
ATOM 1040 N N . LYS A 1 141 ? 22.206 11.044 59.309 1.00 31.45 138 LYS A N 1
ATOM 1041 C CA . LYS A 1 141 ? 22.066 9.700 58.731 1.00 30.57 138 LYS A CA 1
ATOM 1042 C C . LYS A 1 141 ? 22.726 9.547 57.372 1.00 29.39 138 LYS A C 1
ATOM 1043 O O . LYS A 1 141 ? 22.978 10.529 56.670 1.00 28.85 138 LYS A O 1
ATOM 1049 N N . ILE A 1 142 ? 23.031 8.291 57.052 1.00 29.44 139 ILE A N 1
ATOM 1050 C CA . ILE A 1 142 ? 23.386 7.836 55.688 1.00 28.12 139 ILE A CA 1
ATOM 1051 C C . ILE A 1 142 ? 22.220 6.979 55.209 1.00 29.08 139 ILE A C 1
ATOM 1052 O O . ILE A 1 142 ? 21.760 6.093 55.945 1.00 28.46 139 ILE A O 1
ATOM 1057 N N . VAL A 1 143 ? 21.664 7.317 54.052 1.00 28.08 140 VAL A N 1
ATOM 1058 C CA . VAL A 1 143 ? 20.548 6.558 53.471 1.00 29.77 140 VAL A CA 1
ATOM 1059 C C . VAL A 1 143 ? 21.086 5.928 52.227 1.00 29.71 140 VAL A C 1
ATOM 1060 O O . VAL A 1 143 ? 21.646 6.627 51.378 1.00 29.32 140 VAL A O 1
ATOM 1064 N N . SER A 1 144 ? 20.957 4.615 52.120 1.00 30.55 141 SER A N 1
ATOM 1065 C CA A SER A 1 144 ? 21.525 3.881 50.976 0.70 31.29 141 SER A CA 1
ATOM 1066 C CA B SER A 1 144 ? 21.516 3.886 50.980 0.30 31.00 141 SER A CA 1
ATOM 1067 C C . SER A 1 144 ? 20.410 3.071 50.290 1.00 32.35 141 SER A C 1
ATOM 1068 O O . SER A 1 144 ? 19.598 2.455 50.946 1.00 32.70 141 SER A O 1
ATOM 1073 N N . LYS A 1 145 ? 20.350 3.124 48.959 1.00 32.51 142 LYS A N 1
ATOM 1074 C CA . LYS A 1 145 ? 19.377 2.367 48.172 1.00 34.58 142 LYS A CA 1
ATOM 1075 C C . LYS A 1 145 ? 20.145 1.650 47.082 1.00 34.60 142 LYS A C 1
ATOM 1076 O O . LYS A 1 145 ? 20.776 2.298 46.206 1.00 31.46 142 LYS A O 1
ATOM 1082 N N . ASN A 1 146 ? 20.131 0.337 47.157 1.00 35.75 143 ASN A N 1
ATOM 1083 C CA . ASN A 1 146 ? 20.759 -0.491 46.171 1.00 37.90 143 ASN A CA 1
ATOM 1084 C C . ASN A 1 146 ? 19.947 -0.524 44.896 1.00 38.89 143 ASN A C 1
ATOM 1085 O O . ASN A 1 146 ? 18.765 -0.752 44.943 1.00 40.05 143 ASN A O 1
ATOM 1090 N N . LEU A 1 147 ? 20.594 -0.292 43.760 1.00 38.70 144 LEU A N 1
ATOM 1091 C CA . LEU A 1 147 ? 19.921 -0.297 42.452 1.00 40.30 144 LEU A CA 1
ATOM 1092 C C . LEU A 1 147 ? 20.094 -1.639 41.776 1.00 41.72 144 LEU A C 1
ATOM 1093 O O . LEU A 1 147 ? 19.120 -2.202 41.295 1.00 44.16 144 LEU A O 1
ATOM 1098 N N . VAL A 1 148 ? 21.324 -2.156 41.760 1.00 41.34 145 VAL A N 1
ATOM 1099 C CA . VAL A 1 148 ? 21.643 -3.470 41.169 1.00 43.23 145 VAL A CA 1
ATOM 1100 C C . VAL A 1 148 ? 22.569 -4.219 42.095 1.00 43.32 145 VAL A C 1
ATOM 1101 O O . VAL A 1 148 ? 23.529 -3.641 42.582 1.00 40.88 145 VAL A O 1
ATOM 1105 N N . ALA A 1 149 ? 22.358 -5.512 42.286 1.00 45.54 146 ALA A N 1
ATOM 1106 C CA . ALA A 1 149 ? 23.264 -6.326 43.097 1.00 47.03 146 ALA A CA 1
ATOM 1107 C C . ALA A 1 149 ? 23.429 -7.714 42.434 1.00 50.80 146 ALA A C 1
ATOM 1108 O O . ALA A 1 149 ? 22.516 -8.523 42.436 1.00 52.17 146 ALA A O 1
ATOM 1110 N N . LYS A 1 150 ? 24.591 -7.920 41.802 1.00 51.98 147 LYS A N 1
ATOM 1111 C CA . LYS A 1 150 ? 24.900 -9.098 40.981 1.00 53.36 147 LYS A CA 1
ATOM 1112 C C . LYS A 1 150 ? 26.341 -9.502 41.234 1.00 53.79 147 LYS A C 1
ATOM 1113 O O . LYS A 1 150 ? 27.119 -8.716 41.765 1.00 53.56 147 LYS A O 1
ATOM 1119 N N . PRO A 1 151 ? 26.734 -10.713 40.824 1.00 55.35 148 PRO A N 1
ATOM 1120 C CA . PRO A 1 151 ? 28.093 -11.078 41.208 1.00 55.14 148 PRO A CA 1
ATOM 1121 C C . PRO A 1 151 ? 29.203 -10.277 40.492 1.00 51.74 1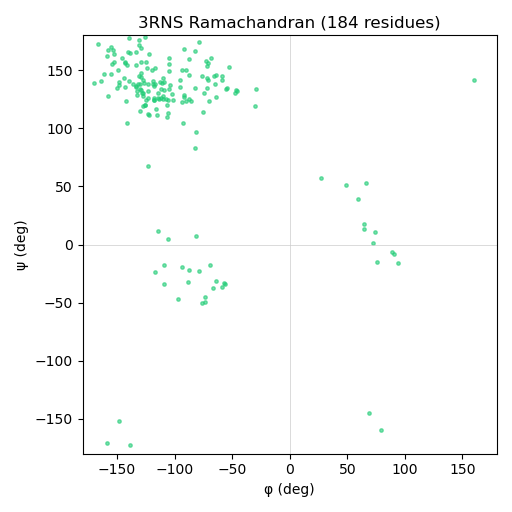48 PRO A C 1
ATOM 1122 O O . PRO A 1 151 ? 30.334 -10.252 40.963 1.00 52.16 148 PRO A O 1
ATOM 1126 N N . ASN A 1 152 ? 28.897 -9.627 39.383 1.00 49.36 149 ASN A N 1
ATOM 1127 C CA A ASN A 1 152 ? 29.933 -8.837 38.699 0.60 47.33 149 ASN A CA 1
ATOM 1128 C CA B ASN A 1 152 ? 29.872 -8.849 38.621 0.40 47.31 149 ASN A CA 1
ATOM 1129 C C . ASN A 1 152 ? 29.671 -7.341 38.751 1.00 44.69 149 ASN A C 1
ATOM 1130 O O . ASN A 1 152 ? 30.488 -6.552 38.285 1.00 43.66 149 ASN A O 1
ATOM 1139 N N . LEU A 1 153 ? 28.563 -6.933 39.364 1.00 43.88 150 LEU A N 1
ATOM 1140 C CA . LEU A 1 153 ? 28.158 -5.537 39.325 1.00 40.97 150 LEU A CA 1
ATOM 1141 C C . LEU A 1 153 ? 27.222 -5.165 40.482 1.00 40.02 150 LEU A C 1
ATOM 1142 O O . LEU A 1 153 ? 26.197 -5.836 40.740 1.00 40.50 150 LEU A O 1
ATOM 1147 N N . VAL A 1 154 ? 27.596 -4.110 41.192 1.00 38.07 151 VAL A N 1
ATOM 1148 C CA . VAL A 1 154 ? 26.782 -3.547 42.261 1.00 37.56 151 VAL A CA 1
ATOM 1149 C C . VAL A 1 154 ? 26.681 -2.050 42.059 1.00 35.31 151 VAL A C 1
ATOM 1150 O O . VAL A 1 154 ? 27.724 -1.367 41.848 1.00 35.42 151 VAL A O 1
ATOM 1167 N N . THR A 1 156 ? 24.742 1.410 43.758 1.00 30.19 153 THR A N 1
ATOM 1168 C CA . THR A 1 156 ? 24.052 1.888 44.923 1.00 30.39 153 THR A CA 1
ATOM 1169 C C . THR A 1 156 ? 24.093 3.389 44.951 1.00 29.33 153 THR A C 1
ATOM 1170 O O . THR A 1 156 ? 25.119 3.989 44.564 1.00 28.26 153 THR A O 1
ATOM 1174 N N . ILE A 1 157 ? 22.989 4.013 45.372 1.00 28.98 154 ILE A N 1
ATOM 1175 C CA A ILE A 1 157 ? 22.946 5.445 45.584 0.60 29.43 154 ILE A CA 1
ATOM 1176 C CA B ILE A 1 157 ? 23.005 5.452 45.602 0.40 28.73 154 ILE A CA 1
ATOM 1177 C C . ILE A 1 157 ? 22.866 5.743 47.085 1.00 29.99 154 ILE A C 1
ATOM 1178 O O . ILE A 1 157 ? 22.152 5.044 47.815 1.00 29.30 154 ILE A O 1
ATOM 1195 N N . SER A 1 159 ? 22.879 8.963 50.292 1.00 29.16 156 SER A N 1
ATOM 1196 C CA . SER A 1 159 ? 22.922 10.341 50.811 1.00 28.25 156 SER A CA 1
ATOM 1197 C C . SER A 1 159 ? 23.620 10.341 52.166 1.00 28.72 156 SER A C 1
ATOM 1198 O O . SER A 1 159 ? 23.430 9.394 52.984 1.00 28.62 156 SER A O 1
ATOM 1201 N N . PHE A 1 160 ? 24.452 11.359 52.392 1.00 27.16 157 PHE A N 1
ATOM 1202 C CA . PHE A 1 160 ? 25.229 11.483 53.626 1.00 28.29 157 PHE A CA 1
ATOM 1203 C C . PHE A 1 160 ? 24.867 12.868 54.195 1.00 29.06 157 PHE A C 1
ATOM 1204 O O . PHE A 1 160 ? 24.991 13.894 53.491 1.00 28.52 157 PHE A O 1
ATOM 1212 N N . TRP A 1 161 ? 24.409 12.904 55.437 1.00 28.41 158 TRP A N 1
ATOM 1213 C CA . TRP A 1 161 ? 24.294 14.166 56.136 1.00 28.76 158 TRP A CA 1
ATOM 1214 C C . TRP A 1 161 ? 25.694 14.589 56.576 1.00 29.17 158 TRP A C 1
ATOM 1215 O O . TRP A 1 161 ? 26.520 13.760 56.957 1.00 29.22 158 TRP A O 1
ATOM 1226 N N . LYS A 1 162 ? 25.945 15.886 56.556 1.00 30.65 159 LYS A N 1
ATOM 1227 C CA . LYS A 1 162 ? 27.217 16.445 57.024 1.00 31.91 159 LYS A CA 1
ATOM 1228 C C . LYS A 1 162 ? 27.641 15.852 58.355 1.00 32.57 159 LYS A C 1
ATOM 1229 O O . LYS A 1 162 ? 26.832 15.738 59.280 1.00 32.81 159 LYS A O 1
ATOM 1235 N N . GLY A 1 163 ? 28.897 15.439 58.459 1.00 32.88 160 GLY A N 1
ATOM 1236 C CA . GLY A 1 163 ? 29.392 14.791 59.669 1.00 33.39 160 GLY A CA 1
ATOM 1237 C C . GLY A 1 163 ? 29.331 13.296 59.648 1.00 33.97 160 GLY A C 1
ATOM 1238 O O . GLY A 1 163 ? 29.921 12.669 60.499 1.00 34.59 160 GLY A O 1
ATOM 1239 N N . GLU A 1 164 ? 28.569 12.688 58.737 1.00 33.74 161 GLU A N 1
ATOM 1240 C CA A GLU A 1 164 ? 28.536 11.217 58.651 0.60 33.32 161 GLU A CA 1
ATOM 1241 C CA B GLU A 1 164 ? 28.532 11.231 58.656 0.40 33.13 161 GLU A CA 1
ATOM 1242 C C . GLU A 1 164 ? 29.701 10.723 57.804 1.00 32.65 161 GLU A C 1
ATOM 1243 O O . GLU A 1 164 ? 30.202 11.431 56.957 1.00 31.07 161 GLU A O 1
ATOM 1254 N N . SER A 1 165 ? 30.143 9.490 58.074 1.00 32.80 162 SER A N 1
ATOM 1255 C CA . SER A 1 165 ? 31.283 8.915 57.429 1.00 32.96 162 SER A CA 1
ATOM 1256 C C . SER A 1 165 ? 31.187 7.403 57.384 1.00 33.27 162 SER A C 1
ATOM 1257 O O . SER A 1 165 ? 30.519 6.803 58.201 1.00 33.56 162 SER A O 1
ATOM 1260 N N . LEU A 1 166 ? 31.898 6.804 56.440 1.00 33.20 163 LEU A N 1
ATOM 1261 C CA . LEU A 1 166 ? 32.219 5.399 56.482 1.00 34.93 163 LEU A CA 1
ATOM 1262 C C . LEU A 1 166 ? 33.688 5.235 56.884 1.00 36.62 163 LEU A C 1
ATOM 1263 O O . LEU A 1 166 ? 34.573 5.897 56.335 1.00 35.32 163 LEU A O 1
ATOM 1268 N N . ASP A 1 167 ? 33.927 4.328 57.807 1.00 38.77 164 ASP A N 1
ATOM 1269 C CA . ASP A 1 167 ? 35.278 3.955 58.225 1.00 41.13 164 ASP A CA 1
ATOM 1270 C C . ASP A 1 167 ? 36.003 3.225 57.090 1.00 41.51 164 ASP A C 1
ATOM 1271 O O . ASP A 1 167 ? 35.356 2.682 56.198 1.00 41.20 164 ASP A O 1
ATOM 1276 N N . PRO A 1 168 ? 37.350 3.177 57.145 1.00 42.61 165 PRO A N 1
ATOM 1277 C CA . PRO A 1 168 ? 38.112 2.532 56.096 1.00 43.50 165 PRO A CA 1
ATOM 1278 C C . PRO A 1 168 ? 37.669 1.100 55.857 1.00 45.06 165 PRO A C 1
ATOM 1279 O O . PRO A 1 168 ? 37.477 0.343 56.816 1.00 46.51 165 PRO A O 1
ATOM 1283 N N . HIS A 1 169 ? 37.519 0.728 54.595 1.00 45.58 166 HIS A N 1
ATOM 1284 C CA . HIS A 1 169 ? 37.132 -0.643 54.235 1.00 47.00 166 HIS A CA 1
ATOM 1285 C C . HIS A 1 169 ? 37.624 -0.956 52.812 1.00 47.74 166 HIS A C 1
ATOM 1286 O O . HIS A 1 169 ? 38.135 -0.074 52.121 1.00 45.33 166 HIS A O 1
ATOM 1293 N N . LYS A 1 170 ? 37.535 -2.222 52.420 1.00 49.58 167 LYS A N 1
ATOM 1294 C CA . LYS A 1 170 ? 37.953 -2.668 51.110 1.00 51.59 167 LYS A CA 1
ATOM 1295 C C . LYS A 1 170 ? 36.791 -3.282 50.347 1.00 52.37 167 LYS A C 1
ATOM 1296 O O . LYS A 1 170 ? 35.868 -3.858 50.945 1.00 54.07 167 LYS A O 1
ATOM 1302 N N . ALA A 1 171 ? 36.839 -3.159 49.029 1.00 51.90 168 ALA A N 1
ATOM 1303 C CA . ALA A 1 171 ? 35.912 -3.866 48.163 1.00 52.32 168 ALA A CA 1
ATOM 1304 C C . ALA A 1 171 ? 36.719 -4.810 47.296 1.00 53.71 168 ALA A C 1
ATOM 1305 O O . ALA A 1 171 ? 37.887 -4.548 46.996 1.00 53.41 168 ALA A O 1
ATOM 1307 N N . PRO A 1 172 ? 36.093 -5.920 46.867 1.00 55.83 169 PRO A N 1
ATOM 1308 C CA . PRO A 1 172 ? 36.810 -6.857 46.020 1.00 57.06 169 PRO A CA 1
ATOM 1309 C C . PRO A 1 172 ? 36.832 -6.434 44.518 1.00 55.17 169 PRO A C 1
ATOM 1310 O O . PRO A 1 172 ? 37.302 -7.181 43.648 1.00 57.64 169 PRO A O 1
ATOM 1314 N N . GLY A 1 173 ? 36.351 -5.254 44.205 1.00 51.41 170 GLY A N 1
ATOM 1315 C CA . GLY A 1 173 ? 36.467 -4.737 42.852 1.00 49.13 170 GLY A CA 1
ATOM 1316 C C . GLY A 1 173 ? 36.802 -3.256 42.881 1.00 46.16 170 GLY A C 1
ATOM 1317 O O . GLY A 1 173 ? 36.898 -2.659 43.974 1.00 44.53 170 GLY A O 1
ATOM 1318 N N . ASP A 1 174 ? 36.985 -2.683 41.684 1.00 43.57 171 ASP A N 1
ATOM 1319 C CA . ASP A 1 174 ? 37.209 -1.262 41.542 1.00 41.68 171 ASP A CA 1
ATOM 1320 C C . ASP A 1 174 ? 35.871 -0.575 41.576 1.00 38.57 171 ASP A C 1
ATOM 1321 O O . ASP A 1 174 ? 34.933 -1.023 40.944 1.00 37.87 171 ASP A O 1
ATOM 1326 N N . ALA A 1 175 ? 35.787 0.510 42.329 1.00 36.57 172 ALA A N 1
ATOM 1327 C CA . ALA A 1 175 ? 34.566 1.275 42.434 1.00 35.01 172 ALA A CA 1
ATOM 1328 C C . ALA A 1 175 ? 34.747 2.627 41.773 1.00 33.85 172 ALA A C 1
ATOM 1329 O O . ALA A 1 175 ? 35.705 3.343 42.061 1.00 34.98 172 ALA A O 1
ATOM 1331 N N . LEU A 1 176 ? 33.780 3.006 40.977 1.00 31.65 173 LEU A N 1
ATOM 1332 C CA . LEU A 1 176 ? 33.665 4.357 40.491 1.00 31.46 173 LEU A CA 1
ATOM 1333 C C . LEU A 1 176 ? 32.586 5.077 41.329 1.00 29.95 173 LEU A C 1
ATOM 1334 O O . LEU A 1 176 ? 31.439 4.630 41.397 1.00 30.44 173 LEU A O 1
ATOM 1339 N N . VAL A 1 177 ? 32.943 6.186 41.931 1.00 28.75 174 VAL A N 1
ATOM 1340 C CA . VAL A 1 177 ? 31.978 7.010 42.649 1.00 28.53 174 VAL A CA 1
ATOM 1341 C C . VAL A 1 177 ? 31.778 8.308 41.872 1.00 28.23 174 VAL A C 1
ATOM 1342 O O . VAL A 1 177 ? 32.740 8.841 41.260 1.00 29.68 174 VAL A O 1
ATOM 1346 N N . THR A 1 178 ? 30.538 8.742 41.795 1.00 27.19 175 THR A N 1
ATOM 1347 C CA . THR A 1 178 ? 30.182 10.014 41.183 1.00 28.53 175 THR A CA 1
ATOM 1348 C C . THR A 1 178 ? 29.310 10.808 42.159 1.00 27.77 175 THR A C 1
ATOM 1349 O O . THR A 1 178 ? 28.285 10.295 42.638 1.00 27.17 175 THR A O 1
ATOM 1353 N N . VAL A 1 179 ? 29.667 12.075 42.383 1.00 27.01 176 VAL A N 1
ATOM 1354 C CA . VAL A 1 179 ? 28.961 12.867 43.339 1.00 26.79 176 VAL A CA 1
ATOM 1355 C C . VAL A 1 179 ? 27.845 13.560 42.618 1.00 27.74 176 VAL A C 1
ATOM 1356 O O . VAL A 1 179 ? 28.089 14.289 41.661 1.00 24.43 176 VAL A O 1
ATOM 1360 N N . LEU A 1 180 ? 26.616 13.340 43.111 1.00 28.32 177 LEU A N 1
ATOM 1361 C CA . LEU A 1 180 ? 25.406 13.863 42.476 1.00 28.78 177 LEU A CA 1
ATOM 1362 C C . LEU A 1 180 ? 24.936 15.204 43.032 1.00 30.14 177 LEU A C 1
ATOM 1363 O O . LEU A 1 180 ? 24.131 15.883 42.392 1.00 31.22 177 LEU A O 1
ATOM 1368 N N . ASP A 1 181 ? 25.378 15.557 44.232 1.00 29.42 178 ASP A N 1
ATOM 1369 C CA . ASP A 1 181 ? 24.917 16.738 44.946 1.00 30.72 178 ASP A CA 1
ATOM 1370 C C . ASP A 1 181 ? 25.915 16.998 46.050 1.00 29.96 178 ASP A C 1
ATOM 1371 O O . ASP A 1 181 ? 26.432 16.064 46.664 1.00 28.61 178 ASP A O 1
ATOM 1376 N N . GLY A 1 182 ? 26.223 18.263 46.283 1.00 30.49 179 GLY A N 1
ATOM 1377 C CA . GLY A 1 182 ? 27.191 18.643 47.311 1.00 30.47 179 GLY A CA 1
ATOM 1378 C C . GLY A 1 182 ? 28.619 18.243 46.981 1.00 30.62 179 GLY A C 1
ATOM 1379 O O . GLY A 1 182 ? 29.033 18.265 45.839 1.00 30.10 179 GLY A O 1
ATOM 1380 N N . GLU A 1 183 ? 29.380 17.877 48.005 1.00 31.42 180 GLU A N 1
ATOM 1381 C CA . GLU A 1 183 ? 30.715 17.425 47.784 1.00 32.66 180 GLU A CA 1
ATOM 1382 C C . GLU A 1 183 ? 31.110 16.558 48.923 1.00 31.74 180 GLU A C 1
ATOM 1383 O O . GLU A 1 183 ? 30.632 16.730 50.058 1.00 31.27 180 GLU A O 1
ATOM 1389 N N . GLY A 1 184 ? 31.930 15.570 48.591 1.00 30.26 181 GLY A N 1
ATOM 1390 C CA . GLY A 1 184 ? 32.347 14.563 49.558 1.00 31.87 181 GLY A CA 1
ATOM 1391 C C . GLY A 1 184 ? 33.836 14.464 49.677 1.00 32.03 181 GLY A C 1
ATOM 1392 O O . GLY A 1 184 ? 34.578 14.803 48.738 1.00 33.59 181 GLY A O 1
ATOM 1393 N N . LYS A 1 185 ? 34.289 14.065 50.850 1.00 33.04 182 LYS A N 1
ATOM 1394 C CA . LYS A 1 185 ? 35.703 13.906 51.096 1.00 34.68 182 LYS A CA 1
ATOM 1395 C C . LYS A 1 185 ? 36.032 12.436 51.130 1.00 34.65 182 LYS A C 1
ATOM 1396 O O . LYS A 1 185 ? 35.557 11.689 52.008 1.00 36.99 182 LYS A O 1
ATOM 1402 N N . TYR A 1 186 ? 36.798 11.986 50.160 1.00 32.17 183 TYR A N 1
ATOM 1403 C CA . TYR A 1 186 ? 37.156 10.568 50.083 1.00 32.00 183 TYR A CA 1
ATOM 1404 C C . TYR A 1 186 ? 38.582 10.334 50.510 1.00 33.21 183 TYR A C 1
ATOM 1405 O O . TYR A 1 186 ? 39.391 11.250 50.532 1.00 33.43 183 TYR A O 1
ATOM 1414 N N . TYR A 1 187 ? 38.856 9.117 50.968 1.00 33.60 184 TYR A N 1
ATOM 1415 C CA . TYR A 1 187 ? 40.191 8.720 51.309 1.00 34.95 184 TYR A CA 1
ATOM 1416 C C . TYR A 1 187 ? 40.487 7.401 50.626 1.00 36.38 184 TYR A C 1
ATOM 1417 O O . TYR A 1 187 ? 39.623 6.489 50.587 1.00 34.92 184 TYR A O 1
ATOM 1426 N N . VAL A 1 188 ? 41.696 7.292 50.082 1.00 37.87 185 VAL A N 1
ATOM 1427 C CA . VAL A 1 188 ? 42.182 6.012 49.560 1.00 39.84 185 VAL A CA 1
ATOM 1428 C C . VAL A 1 188 ? 43.529 5.772 50.201 1.00 42.77 185 VAL A C 1
ATOM 1429 O O . VAL A 1 188 ? 44.432 6.580 50.038 1.00 42.06 185 VAL A O 1
ATOM 1433 N N . ASP A 1 189 ? 43.625 4.675 50.943 1.00 46.27 186 ASP A N 1
ATOM 1434 C CA . ASP A 1 189 ? 44.842 4.302 51.665 1.00 50.69 186 ASP A CA 1
ATOM 1435 C C . ASP A 1 189 ? 45.353 5.519 52.468 1.00 51.89 186 ASP A C 1
ATOM 1436 O O . ASP A 1 189 ? 46.501 5.935 52.337 1.00 53.63 186 ASP A O 1
ATOM 1441 N N . GLY A 1 190 ? 44.453 6.122 53.246 1.00 52.04 187 GLY A N 1
ATOM 1442 C CA . GLY A 1 190 ? 44.783 7.309 54.029 1.00 52.94 187 GLY A CA 1
ATOM 1443 C C . GLY A 1 190 ? 44.891 8.647 53.304 1.00 51.94 187 GLY A C 1
ATOM 1444 O O . GLY A 1 190 ? 44.856 9.684 53.958 1.00 53.73 187 GLY A O 1
ATOM 1445 N N . LYS A 1 191 ? 44.992 8.660 51.982 1.00 49.64 188 LYS A N 1
ATOM 1446 C CA . LYS A 1 191 ? 45.078 9.920 51.261 1.00 48.23 188 LYS A CA 1
ATOM 1447 C C . LYS A 1 191 ? 43.719 10.577 50.927 1.00 44.78 188 LYS A C 1
ATOM 1448 O O . LYS A 1 191 ? 42.930 9.975 50.251 1.00 42.01 188 LYS A O 1
ATOM 1454 N N . PRO A 1 192 ? 43.497 11.834 51.366 1.00 44.73 189 PRO A N 1
ATOM 1455 C CA . PRO A 1 192 ? 42.242 12.588 51.194 1.00 42.55 189 PRO A CA 1
ATOM 1456 C C . PRO A 1 192 ? 42.118 13.373 49.882 1.00 41.06 189 PRO A C 1
ATOM 1457 O O . PRO A 1 192 ? 43.109 13.835 49.324 1.00 43.10 189 PRO A O 1
ATOM 1461 N N . PHE A 1 193 ? 40.902 13.465 49.365 1.00 37.70 190 PHE A N 1
ATOM 1462 C CA . PHE A 1 193 ? 40.633 14.279 48.203 1.00 35.62 190 PHE A CA 1
ATOM 1463 C C . PHE A 1 193 ? 39.140 14.519 48.180 1.00 35.34 190 PHE A C 1
ATOM 1464 O O . PHE A 1 193 ? 38.328 13.698 48.689 1.00 32.73 190 PHE A O 1
ATOM 1472 N N . ILE A 1 194 ? 38.793 15.694 47.690 1.00 35.04 191 ILE A N 1
ATOM 1473 C CA . ILE A 1 194 ? 37.434 16.112 47.621 1.00 35.44 191 ILE A CA 1
ATOM 1474 C C . ILE A 1 194 ? 36.923 15.782 46.233 1.00 33.34 191 ILE A C 1
ATOM 1475 O O . ILE A 1 194 ? 37.594 16.079 45.215 1.00 33.98 191 ILE A O 1
ATOM 1480 N N . VAL A 1 195 ? 35.723 15.228 46.174 1.00 30.70 192 VAL A N 1
ATOM 1481 C CA . VAL A 1 195 ? 34.998 15.014 44.921 1.00 28.69 192 VAL A CA 1
ATOM 1482 C C . VAL A 1 195 ? 33.736 15.874 44.971 1.00 29.68 192 VAL A C 1
ATOM 1483 O O . VAL A 1 195 ? 32.914 15.729 45.874 1.00 28.70 192 VAL A O 1
ATOM 1487 N N . LYS A 1 196 ? 33.653 16.836 44.055 1.00 29.45 193 LYS A N 1
ATOM 1488 C CA . LYS A 1 196 ? 32.571 17.770 44.003 1.00 30.98 193 LYS A CA 1
ATOM 1489 C C . LYS A 1 196 ? 31.458 17.300 43.109 1.00 30.71 193 LYS A C 1
ATOM 1490 O O . LYS A 1 196 ? 31.601 16.318 42.364 1.00 29.48 193 LYS A O 1
ATOM 1496 N N . LYS A 1 197 ? 30.320 17.976 43.194 1.00 31.18 194 LYS A N 1
ATOM 1497 C CA . LYS A 1 197 ? 29.183 17.601 42.355 1.00 32.59 194 LYS A CA 1
ATOM 1498 C C . LYS A 1 197 ? 29.632 17.607 40.887 1.00 33.74 194 LYS A C 1
ATOM 1499 O O . LYS A 1 197 ? 30.204 18.578 40.437 1.00 33.45 194 LYS A O 1
ATOM 1505 N N . GLY A 1 198 ? 29.283 16.558 40.142 1.00 33.13 195 GLY A N 1
ATOM 1506 C CA . GLY A 1 198 ? 29.672 16.429 38.739 1.00 33.68 195 GLY A CA 1
ATOM 1507 C C . GLY A 1 198 ? 31.016 15.745 38.560 1.00 32.22 195 GLY A C 1
ATOM 1508 O O . GLY A 1 198 ? 31.395 15.427 37.456 1.00 34.33 195 GLY A O 1
ATOM 1509 N N . GLU A 1 199 ? 31.738 15.471 39.636 1.00 29.75 196 GLU A N 1
ATOM 1510 C CA . GLU A 1 199 ? 33.038 14.782 39.515 1.00 28.55 196 GLU A CA 1
ATOM 1511 C C . GLU A 1 199 ? 32.911 13.347 39.950 1.00 28.51 196 GLU A C 1
ATOM 1512 O O . GLU A 1 199 ? 31.955 12.956 40.674 1.00 28.55 196 GLU A O 1
ATOM 1518 N N . SER A 1 200 ? 33.879 12.561 39.515 1.00 28.32 197 SER A N 1
ATOM 1519 C CA . SER A 1 200 ? 33.953 11.151 39.819 1.00 27.95 197 SER A CA 1
ATOM 1520 C C . SER A 1 200 ? 35.346 10.763 40.243 1.00 28.36 197 SER A C 1
ATOM 1521 O O . SER A 1 200 ? 36.318 11.482 40.026 1.00 29.63 197 SER A O 1
ATOM 1524 N N . ALA A 1 201 ? 35.471 9.589 40.822 1.00 28.23 198 ALA A N 1
ATOM 1525 C CA . ALA A 1 201 ? 36.778 9.027 41.166 1.00 28.48 198 ALA A CA 1
ATOM 1526 C C . ALA A 1 201 ? 36.714 7.511 41.208 1.00 29.36 198 ALA A C 1
ATOM 1527 O O . ALA A 1 201 ? 35.665 6.903 41.506 1.00 29.15 198 ALA A O 1
ATOM 1529 N N . VAL A 1 202 ? 37.861 6.889 41.009 1.00 31.21 199 VAL A N 1
ATOM 1530 C CA . VAL A 1 202 ? 37.972 5.449 41.154 1.00 32.03 199 VAL A CA 1
ATOM 1531 C C . VAL A 1 202 ? 38.630 5.100 42.487 1.00 33.58 199 VAL A C 1
ATOM 1532 O O . VAL A 1 202 ? 39.688 5.631 42.825 1.00 34.70 199 VAL A O 1
ATOM 1536 N N . LEU A 1 203 ? 37.995 4.203 43.240 1.00 33.21 200 LEU A N 1
ATOM 1537 C CA . LEU A 1 203 ? 38.537 3.674 44.470 1.00 34.19 200 LEU A CA 1
ATOM 1538 C C . LEU A 1 203 ? 38.946 2.275 44.095 1.00 35.07 200 LEU A C 1
ATOM 1539 O O . LEU A 1 203 ? 38.074 1.423 43.879 1.00 35.83 200 LEU A O 1
ATOM 1544 N N . PRO A 1 204 ? 40.259 2.017 44.027 1.00 35.83 201 PRO A N 1
ATOM 1545 C CA . PRO A 1 204 ? 40.755 0.734 43.525 1.00 37.60 201 PRO A CA 1
ATOM 1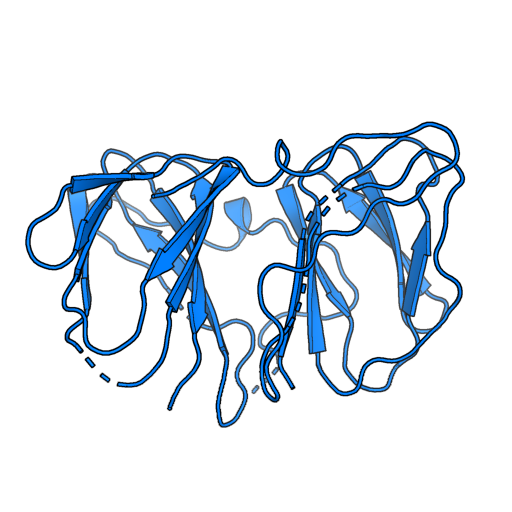546 C C . PRO A 1 204 ? 40.560 -0.479 44.434 1.00 38.30 201 PRO A C 1
ATOM 1547 O O . PRO A 1 204 ? 40.521 -0.366 45.675 1.00 38.38 201 PRO A O 1
ATOM 1551 N N . ALA A 1 205 ? 40.499 -1.636 43.781 1.00 39.58 202 ALA A N 1
ATOM 1552 C CA . ALA A 1 205 ? 40.196 -2.921 44.407 1.00 41.93 202 ALA A CA 1
ATOM 1553 C C . ALA A 1 205 ? 41.203 -3.213 45.489 1.00 44.09 202 ALA A C 1
ATOM 1554 O O . ALA A 1 205 ? 42.368 -2.918 45.324 1.00 45.47 202 ALA A O 1
ATOM 1556 N N . ASN A 1 206 ? 40.738 -3.791 46.588 1.00 45.65 203 ASN A N 1
ATOM 1557 C CA . ASN A 1 206 ? 41.617 -4.362 47.615 1.00 49.17 203 ASN A CA 1
ATOM 1558 C C . ASN A 1 206 ? 42.515 -3.365 48.353 1.00 48.54 203 ASN A C 1
ATOM 1559 O O . ASN A 1 206 ? 43.491 -3.768 49.021 1.00 50.57 203 ASN A O 1
ATOM 1564 N N . ILE A 1 207 ? 42.157 -2.083 48.268 1.00 45.10 204 ILE A N 1
ATOM 1565 C CA . ILE A 1 207 ? 42.888 -1.017 48.921 1.00 44.84 204 ILE A CA 1
ATOM 1566 C C . ILE A 1 207 ? 41.921 -0.265 49.834 1.00 42.42 204 ILE A C 1
ATOM 1567 O O . ILE A 1 207 ? 40.838 0.090 49.416 1.00 41.38 204 ILE A O 1
ATOM 1572 N N . PRO A 1 208 ? 42.308 -0.007 51.078 1.00 42.59 205 PRO A N 1
ATOM 1573 C CA . PRO A 1 208 ? 41.249 0.558 51.896 1.00 41.18 205 PRO A CA 1
ATOM 1574 C C . PRO A 1 208 ? 40.815 1.942 51.420 1.00 38.92 205 PRO A C 1
ATOM 1575 O O . PRO A 1 208 ? 41.649 2.719 50.912 1.00 39.61 205 PRO A O 1
ATOM 1579 N N . HIS A 1 209 ? 39.524 2.240 51.555 1.00 36.49 206 HIS A N 1
ATOM 1580 C CA . HIS A 1 209 ? 39.008 3.596 51.284 1.00 35.06 206 HIS A CA 1
ATOM 1581 C C . HIS A 1 209 ? 37.968 3.969 52.355 1.00 34.38 206 HIS A C 1
ATOM 1582 O O . HIS A 1 209 ? 37.450 3.105 53.099 1.00 34.95 206 HIS A O 1
ATOM 1589 N N . ALA A 1 210 ? 37.662 5.253 52.414 1.00 33.24 207 ALA A N 1
ATOM 1590 C CA . ALA A 1 210 ? 36.683 5.798 53.352 1.00 32.67 207 ALA A CA 1
ATOM 1591 C C . ALA A 1 210 ? 36.119 7.077 52.741 1.00 31.34 207 ALA A C 1
ATOM 1592 O O . ALA A 1 210 ? 36.641 7.624 51.776 1.00 29.92 207 ALA A O 1
ATOM 1594 N N . VAL A 1 211 ? 35.043 7.550 53.332 1.00 32.27 208 VAL A N 1
ATOM 1595 C CA . VAL A 1 211 ? 34.359 8.757 52.884 1.00 31.98 208 VAL A CA 1
ATOM 1596 C C . VAL A 1 211 ? 33.720 9.466 54.054 1.00 32.32 208 VAL A C 1
ATOM 1597 O O . VAL A 1 211 ? 33.327 8.844 55.048 1.00 32.48 208 VAL A O 1
ATOM 1601 N N . GLU A 1 212 ? 33.619 10.773 53.931 1.00 31.66 209 GLU A N 1
ATOM 1602 C CA . GLU A 1 212 ? 33.094 11.595 54.969 1.00 32.93 209 GLU A CA 1
ATOM 1603 C C . GLU A 1 212 ? 32.386 12.781 54.340 1.00 31.88 209 GLU A C 1
ATOM 1604 O O . GLU A 1 212 ? 32.907 13.386 53.371 1.00 30.34 209 GLU A O 1
ATOM 1610 N N . ALA A 1 213 ? 31.217 13.127 54.871 1.00 30.61 210 ALA A N 1
ATOM 1611 C CA . ALA A 1 213 ? 30.557 14.390 54.527 1.00 31.79 210 ALA A CA 1
ATOM 1612 C C . ALA A 1 213 ? 31.180 15.482 55.395 1.00 33.36 210 ALA A C 1
ATOM 1613 O O . ALA A 1 213 ? 30.677 15.846 56.449 1.00 32.95 210 ALA A O 1
ATOM 1615 N N . GLU A 1 214 ? 32.308 16.002 54.962 1.00 35.86 211 GLU A N 1
ATOM 1616 C CA . GLU A 1 214 ? 33.127 16.844 55.822 1.00 38.05 211 GLU A CA 1
ATOM 1617 C C . GLU A 1 214 ? 32.568 18.268 55.985 1.00 38.31 211 GLU A C 1
ATOM 1618 O O . GLU A 1 214 ? 32.417 18.718 57.071 1.00 38.79 211 GLU A O 1
ATOM 1624 N N . THR A 1 215 ? 32.249 18.950 54.902 1.00 38.37 212 THR A N 1
ATOM 1625 C CA . THR A 1 215 ? 31.835 20.353 54.931 1.00 40.68 212 THR A CA 1
ATOM 1626 C C . THR A 1 215 ? 30.338 20.523 54.617 1.00 40.12 212 THR A C 1
ATOM 1627 O O . THR A 1 215 ? 29.775 21.569 54.894 1.00 41.59 212 THR A O 1
ATOM 1631 N N . GLU A 1 216 ? 29.689 19.524 54.024 1.00 37.54 213 GLU A N 1
ATOM 1632 C CA . GLU A 1 216 ? 28.259 19.670 53.742 1.00 36.58 213 GLU A CA 1
ATOM 1633 C C . GLU A 1 216 ? 27.632 18.330 53.379 1.00 34.04 213 GLU A C 1
ATOM 1634 O O . GLU A 1 216 ? 28.323 17.346 53.250 1.00 33.05 213 GLU A O 1
ATOM 1640 N N . ASN A 1 217 ? 26.319 18.312 53.253 1.00 32.27 214 ASN A N 1
ATOM 1641 C CA . ASN A 1 217 ? 25.625 17.106 52.834 1.00 31.88 214 ASN A CA 1
ATOM 1642 C C . ASN A 1 217 ? 26.018 16.725 51.415 1.00 29.72 214 ASN A C 1
ATOM 1643 O O . ASN A 1 217 ? 26.275 17.578 50.584 1.00 29.59 214 ASN A O 1
ATOM 1648 N N . PHE A 1 218 ? 26.082 15.434 51.109 1.00 29.19 215 PHE A N 1
ATOM 1649 C CA . PHE A 1 218 ? 26.324 15.036 49.727 1.00 27.45 215 PHE A CA 1
ATOM 1650 C C . PHE A 1 218 ? 25.596 13.761 49.353 1.00 27.88 215 PHE A C 1
ATOM 1651 O O . PHE A 1 218 ? 25.163 12.980 50.211 1.00 27.31 215 PHE A O 1
ATOM 1659 N N . LYS A 1 219 ? 25.435 13.559 48.054 1.00 27.52 216 LYS A N 1
ATOM 1660 C CA . LYS A 1 219 ? 24.914 12.301 47.523 1.00 27.84 216 LYS A CA 1
ATOM 1661 C C . LYS A 1 219 ? 25.899 11.749 46.481 1.00 26.90 216 LYS A C 1
ATOM 1662 O O . LYS A 1 219 ? 26.574 12.511 45.754 1.00 26.60 216 LYS A O 1
ATOM 1676 N N . LEU A 1 221 ? 26.537 8.171 43.667 1.00 26.46 218 LEU A N 1
ATOM 1677 C CA . LEU A 1 221 ? 26.312 6.903 43.049 1.00 26.92 218 LEU A CA 1
ATOM 1678 C C . LEU A 1 221 ? 27.613 6.104 43.085 1.00 27.19 218 LEU A C 1
ATOM 1679 O O . LEU A 1 221 ? 28.701 6.601 42.695 1.00 27.52 218 LEU A O 1
ATOM 1684 N N . LEU A 1 222 ? 27.496 4.855 43.484 1.00 27.98 219 LEU A N 1
ATOM 1685 C CA . LEU A 1 222 ? 28.627 3.918 43.545 1.00 29.19 219 LEU A CA 1
ATOM 1686 C C . LEU A 1 222 ? 28.407 2.802 42.544 1.00 30.86 219 LEU A C 1
ATOM 1687 O O . LEU A 1 222 ? 27.354 2.126 42.566 1.00 29.89 219 LEU A O 1
ATOM 1692 N N . ILE A 1 223 ? 29.399 2.587 41.673 1.00 30.69 220 ILE A N 1
ATOM 1693 C CA . ILE A 1 223 ? 29.341 1.510 40.701 1.00 30.91 220 ILE A CA 1
ATOM 1694 C C . ILE A 1 223 ? 30.573 0.687 40.987 1.00 33.28 220 ILE A C 1
ATOM 1695 O O . ILE A 1 223 ? 31.720 1.137 40.732 1.00 33.11 220 ILE A O 1
ATOM 1700 N N . LEU A 1 224 ? 30.341 -0.520 41.488 1.00 33.79 221 LEU A N 1
ATOM 1701 C CA . LEU A 1 224 ? 31.396 -1.481 41.770 1.00 36.78 221 LEU A CA 1
ATOM 1702 C C . LEU A 1 224 ? 31.389 -2.603 40.731 1.00 39.31 221 LEU A C 1
ATOM 1703 O O . LEU A 1 224 ? 30.375 -3.299 40.576 1.00 39.41 221 LEU A O 1
ATOM 1708 N N . VAL A 1 225 ? 32.508 -2.755 40.020 1.00 41.02 222 VAL A N 1
ATOM 1709 C CA . VAL A 1 225 ? 32.680 -3.836 39.051 1.00 44.67 222 VAL A CA 1
ATOM 1710 C C . VAL A 1 225 ? 33.665 -4.873 39.609 1.00 47.46 222 VAL A C 1
ATOM 1711 O O . VAL A 1 225 ? 34.787 -4.535 39.973 1.00 46.92 222 VAL A O 1
ATOM 1715 N N . LYS A 1 226 ? 33.206 -6.127 39.653 1.00 50.53 223 LYS A N 1
ATOM 1716 C CA . LYS A 1 226 ? 33.848 -7.252 40.400 1.00 54.43 223 LYS A CA 1
ATOM 1717 C C . LYS A 1 226 ? 34.219 -8.356 39.423 1.00 55.76 223 LYS A C 1
ATOM 1718 O O . LYS A 1 226 ? 33.491 -8.492 38.431 1.00 56.26 223 LYS A O 1
#

B-factor: mean 43.42, std 13.35, range [24.43, 88.06]

Sequence (202 aa):
AVKIEEVAKPINFNRLITSKKEEAEVVSRRILLNQPNNSYISLFSLAKDEEITAEALGNNRYYYCFNGNGEIFIENNNKKTISSNGDFLEITANNHNYSIEARDNLKLIEIGEEKISAFNLAEEVVEYQEGKIVSSKNLVAKPNNLVTIISFWKGEESLDPHKAPGDALVTVLDGEGKYYVDGKPFIVKKGESAVLPANIPHAVEAETENFKLLILVK

Radius of gyration: 16.7 Å; Cα contacts (8 Å, |Δi|>4): 620; chains: 1; bounding box: 36×32×47 Å

InterPro domains:
  IPR011051 RmlC-like cupin domain superfamily [SSF51182] (57-222)
  IPR013096 Cupin 2, conserved barrel [PF07883] (154-220)
  IPR014710 RmlC-like jelly roll fold [G3DSA:2.60.120.10] (1-107)
  IPR014710 RmlC-like jelly roll fold [G3DSA:2.60.120.10] (114-222)

Secondary structure (DSSP, 8-state):
---S-SSS-EEHHHH----TT-EE---EE-SSEEEEEEEE-TT-EEEE-----EEEEEEESEEEEEESS-EEEEETTEEEEE-SS--EEEEESSSEEEEEEEE----EESGGGS---TT-B----S--BTTB----B-TT-EEEEE--SSEEEEE--SBEEEEEETTEEEEEETTEEEEE-TTS-EEEE--SS-B--EEEE-

Solvent-accessible surface area: 9598 Å² total

Foldseek 3Di:
DCPDDFPAKDQVVVVDEDDAPDKDKFRADDPFKGKMKIKGAAFDKDKDAAFAKKKKAKQAAKWWKAKVHDTAIDHHQKMDIDGGGIIMMIHGNHTIMIIMMITDSNIDRDVVVDDDDAPDDDWDKDDDDPFKTTKKDFAFDKDDKDFDQFKKKDAWQAAKKWKAWLRRIDIHGHSIIHIRGHPTIMMIGNHPGMTMDMMGGD

Nearest PDB structures (foldseek):
  3rns-assembly1_A  TM=1.004E+00  e=1.798E-35  Leptotrichia buccalis C-1013-b
  4axo-assembly1_A  TM=8.685E-01  e=4.879E-05  Clostridioides difficile 630
  4axo-assembly1_B  TM=8.589E-01  e=8.958E-05  Clostridioides difficile 630
  3d82-assembly1_E  TM=7.714E-01  e=1.730E-04  Shewanella frigidimarina NCIMB 400
  3lwc-assembly1_A-2  TM=8.377E-01  e=5.145E-03  Rhizobium johnstonii 3841